Protein AF-A0A944EHK9-F1 (afdb_monomer_lite)

Radius of gyration: 31.88 Å; chains: 1; bounding box: 71×59×88 Å

Secondary structure (DSSP, 8-state):
---HHHHSSHHHHHHHHHHHTT--HHHHHHHHHHHHHS-GGG--TTS-HHHHHHHTT-S-HHHHHHHHHSPPB-TTT--B---HHHHHHHTTPPPSS--SHHHHHHHHHHHT-SHHHHHHHHHHHHTSHHHHHHHHTSHHHHHHHHHHTSHHHHHHHHHHH---HHHHHHHHHHHHTSHHHHHHHHHHT--------

Foldseek 3Di:
DPDVVVCPDPLNVLCVVCVVVVHHSVVSVLLVLLCVLAPPVLDDPPADSLLSSLLSPVPDNVCSSVDVVFADQQLVPRDRDDDNQSSCVVVVHQGPDDSDPVSVVVVVVVVCPDVVSVVVVVVVQCVPPVSVVVQCVDPVSVVVVVVCPDVVVVVVVVVVVPPDVVVVVVVVVVQCVPPVSVVVVVVVPDPPPPPDD

pLDDT: mean 84.83, std 14.31, range [38.09, 97.94]

Structure (mmCIF, N/CA/C/O backbone):
data_AF-A0A944EHK9-F1
#
_entry.id   AF-A0A944EHK9-F1
#
loop_
_atom_site.group_PDB
_atom_site.id
_atom_site.type_symbol
_atom_site.label_atom_id
_atom_site.label_alt_id
_atom_site.label_comp_id
_atom_site.label_asym_id
_atom_site.label_entity_id
_atom_site.label_seq_id
_atom_site.pdbx_PDB_ins_code
_atom_site.Cartn_x
_atom_site.Cartn_y
_atom_site.Cartn_z
_atom_site.occupancy
_atom_site.B_iso_or_equiv
_atom_site.auth_seq_id
_atom_site.auth_comp_id
_atom_site.auth_asym_id
_atom_site.auth_atom_id
_atom_site.pdbx_PDB_model_num
ATOM 1 N N . MET A 1 1 ? 1.468 26.951 -38.838 1.00 38.09 1 MET A N 1
ATOM 2 C CA . MET A 1 1 ? 2.932 26.794 -38.950 1.00 38.09 1 MET A CA 1
ATOM 3 C C . MET A 1 1 ? 3.405 26.096 -37.681 1.00 38.09 1 MET A C 1
ATOM 5 O O . MET A 1 1 ? 3.641 26.754 -36.677 1.00 38.09 1 MET A O 1
ATOM 9 N N . VAL A 1 2 ? 3.388 24.762 -37.680 1.00 44.59 2 VAL A N 1
ATOM 10 C CA . VAL A 1 2 ? 3.921 23.959 -36.565 1.00 44.59 2 VAL A CA 1
ATOM 11 C C . VAL A 1 2 ? 5.440 24.003 -36.716 1.00 44.59 2 VAL A C 1
ATOM 13 O O . VAL A 1 2 ? 5.930 23.762 -37.816 1.00 44.59 2 VAL A O 1
ATOM 16 N N . HIS A 1 3 ? 6.160 24.449 -35.688 1.00 47.16 3 HIS A N 1
ATOM 17 C CA . HIS A 1 3 ? 7.606 24.657 -35.771 1.00 47.16 3 HIS A CA 1
ATOM 18 C C . HIS A 1 3 ? 8.315 23.302 -35.923 1.00 47.16 3 HIS A C 1
ATOM 20 O O . HIS A 1 3 ? 8.086 22.396 -35.127 1.00 47.16 3 HIS A O 1
ATOM 26 N N . GLU A 1 4 ? 9.173 23.160 -36.937 1.00 49.84 4 GLU A N 1
ATOM 27 C CA . GLU A 1 4 ? 9.929 21.927 -37.220 1.00 49.84 4 GLU A CA 1
ATOM 28 C C . GLU A 1 4 ? 10.778 21.461 -36.021 1.00 49.84 4 GLU A C 1
ATOM 30 O O . GLU A 1 4 ? 10.949 20.261 -35.828 1.00 49.84 4 GLU A O 1
ATOM 35 N N . ASP A 1 5 ? 11.203 22.366 -35.134 1.00 47.97 5 ASP A N 1
ATOM 36 C CA . ASP A 1 5 ? 11.925 22.019 -33.900 1.00 47.97 5 ASP A CA 1
ATOM 37 C C . ASP A 1 5 ? 11.101 21.174 -32.901 1.00 47.97 5 ASP A C 1
ATOM 39 O O . ASP A 1 5 ? 11.673 20.401 -32.129 1.00 47.97 5 ASP A O 1
ATOM 43 N N . GLU A 1 6 ? 9.762 21.236 -32.933 1.00 50.53 6 GLU A N 1
ATOM 44 C CA . GLU A 1 6 ? 8.905 20.336 -32.140 1.00 50.53 6 GLU A CA 1
ATOM 45 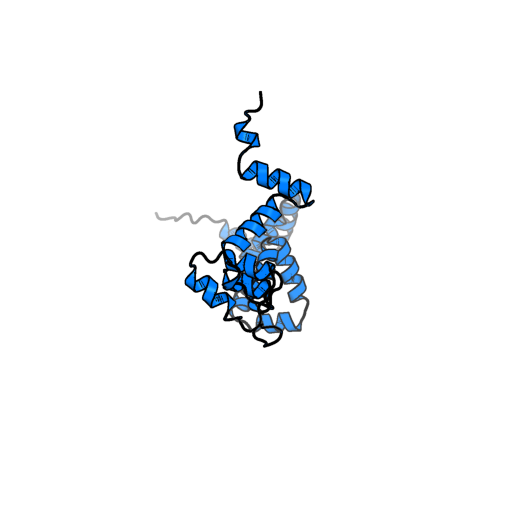C C . GLU A 1 6 ? 8.827 18.919 -32.738 1.00 50.53 6 GLU A C 1
ATOM 47 O O . GLU A 1 6 ? 8.627 17.952 -31.999 1.00 50.53 6 GLU A O 1
ATOM 52 N N . LEU A 1 7 ? 9.044 18.773 -34.052 1.00 49.44 7 LEU A N 1
ATOM 53 C CA . LEU A 1 7 ? 9.045 17.491 -34.771 1.00 49.44 7 LEU A CA 1
ATOM 54 C C . LEU A 1 7 ? 10.371 16.716 -34.623 1.00 49.44 7 LEU A C 1
ATOM 56 O O . LEU A 1 7 ? 10.365 15.490 -34.736 1.00 49.44 7 LEU A O 1
ATOM 60 N N . PHE A 1 8 ? 11.486 17.388 -34.305 1.00 56.53 8 PHE A N 1
ATOM 61 C CA . PHE A 1 8 ? 12.822 16.771 -34.188 1.00 56.53 8 PHE A CA 1
ATOM 62 C C . PHE A 1 8 ? 13.345 16.588 -32.751 1.00 56.53 8 PHE A C 1
ATOM 64 O O . PHE A 1 8 ? 14.471 16.130 -32.545 1.00 56.53 8 PHE A O 1
ATOM 71 N N . GLY A 1 9 ? 12.549 16.896 -31.725 1.00 83.19 9 GLY A N 1
ATOM 72 C CA . GLY A 1 9 ? 12.946 16.659 -30.335 1.00 83.19 9 GLY A CA 1
ATOM 73 C C . GLY A 1 9 ? 13.050 15.166 -29.986 1.00 83.19 9 GLY A C 1
ATOM 74 O O . GLY A 1 9 ? 12.275 14.348 -30.475 1.00 83.19 9 GLY A O 1
ATOM 75 N N . VAL A 1 10 ? 13.930 14.803 -29.036 1.00 86.00 10 VAL A N 1
ATOM 76 C CA . VAL A 1 10 ? 14.079 13.415 -28.523 1.00 86.00 10 VAL A CA 1
ATOM 77 C C . VAL A 1 10 ? 12.726 12.796 -28.159 1.00 86.00 10 VAL A C 1
ATOM 79 O O . VAL A 1 10 ? 12.496 11.610 -28.376 1.00 86.00 10 VAL A O 1
ATOM 82 N N . ARG A 1 11 ? 11.808 13.599 -27.613 1.00 89.00 11 ARG A N 1
ATOM 83 C CA . ARG A 1 11 ? 10.454 13.153 -27.278 1.00 89.00 11 ARG A CA 1
ATOM 84 C C . ARG A 1 11 ? 9.622 12.804 -28.518 1.00 89.00 11 ARG A C 1
ATOM 86 O O . ARG A 1 11 ? 8.941 11.787 -28.478 1.00 89.00 11 ARG A O 1
ATOM 93 N N . ALA A 1 12 ? 9.683 13.606 -29.581 1.00 91.62 12 ALA A N 1
ATOM 94 C CA . ALA A 1 12 ? 8.973 13.354 -30.835 1.00 91.62 12 ALA A CA 1
ATOM 95 C C . ALA A 1 12 ? 9.524 12.107 -31.538 1.00 91.62 12 ALA A C 1
ATOM 97 O O . ALA A 1 12 ? 8.756 11.232 -31.923 1.00 91.62 12 ALA A O 1
ATOM 98 N N . SER A 1 13 ? 10.850 11.942 -31.582 1.00 93.31 13 SER A N 1
ATOM 99 C CA . SER A 1 13 ? 11.470 10.723 -32.119 1.00 93.31 13 SER A CA 1
ATOM 100 C C . SER A 1 13 ? 11.084 9.472 -31.323 1.00 93.31 13 SER A C 1
ATOM 102 O O . SER A 1 13 ? 10.833 8.420 -31.903 1.00 93.31 13 SER A O 1
ATOM 104 N N . LEU A 1 14 ? 10.995 9.575 -29.990 1.00 94.06 14 LEU A N 1
ATOM 105 C CA . LEU A 1 14 ? 10.516 8.474 -29.150 1.00 94.06 14 LEU A CA 1
ATOM 106 C C . LEU A 1 14 ? 9.020 8.198 -29.331 1.00 94.06 14 LEU A C 1
ATOM 108 O O . LEU A 1 14 ? 8.614 7.058 -29.131 1.00 94.06 14 LEU A O 1
ATOM 112 N N . GLN A 1 15 ? 8.217 9.207 -29.680 1.00 95.56 15 GLN A N 1
ATOM 113 C CA . GLN A 1 15 ? 6.801 9.030 -30.004 1.00 95.56 15 GLN A CA 1
ATOM 114 C C . GLN A 1 15 ? 6.647 8.264 -31.320 1.00 95.56 15 GLN A C 1
ATOM 116 O O . GLN A 1 15 ? 5.988 7.234 -31.317 1.00 95.56 15 GLN A O 1
ATOM 121 N N . ILE A 1 16 ? 7.346 8.685 -32.380 1.00 95.88 16 ILE A N 1
ATOM 122 C CA . ILE A 1 16 ? 7.370 7.973 -33.670 1.00 95.88 16 ILE A CA 1
ATOM 123 C C . ILE A 1 16 ? 7.806 6.517 -33.462 1.00 95.88 16 ILE A C 1
ATOM 125 O O . ILE A 1 16 ? 7.100 5.597 -33.854 1.00 95.88 16 ILE A O 1
ATOM 129 N N . TYR A 1 17 ? 8.910 6.296 -32.740 1.00 95.56 17 TYR A N 1
ATOM 130 C CA . TYR A 1 17 ? 9.378 4.943 -32.434 1.00 95.56 17 TYR A CA 1
ATOM 131 C C . TYR A 1 17 ? 8.353 4.117 -31.643 1.00 95.56 17 TYR A C 1
ATOM 133 O O . TYR A 1 17 ? 8.239 2.914 -31.861 1.00 95.56 17 TYR A O 1
ATOM 141 N N . ALA A 1 18 ? 7.627 4.732 -30.704 1.00 97.31 18 ALA A N 1
ATOM 142 C CA . ALA A 1 18 ? 6.586 4.051 -29.940 1.00 97.31 18 ALA A CA 1
ATOM 143 C C . ALA A 1 18 ? 5.419 3.620 -30.842 1.00 97.31 18 ALA A C 1
ATOM 145 O O . ALA A 1 18 ? 4.969 2.476 -30.733 1.00 97.31 18 ALA A O 1
ATOM 146 N N . ASP A 1 19 ? 4.997 4.499 -31.753 1.00 97.25 19 ASP A N 1
ATOM 147 C CA . ASP A 1 19 ? 3.945 4.227 -32.732 1.00 97.25 19 ASP A CA 1
ATOM 148 C C . ASP A 1 19 ? 4.361 3.097 -33.693 1.00 97.25 19 ASP A C 1
ATOM 150 O O . ASP A 1 19 ? 3.588 2.160 -33.901 1.00 97.25 19 ASP A O 1
ATOM 154 N N . ASP A 1 20 ? 5.611 3.105 -34.173 1.00 97.94 20 ASP A N 1
ATOM 155 C CA . ASP A 1 20 ? 6.161 2.087 -35.083 1.00 97.94 20 ASP A CA 1
ATOM 156 C C . ASP A 1 20 ? 6.158 0.669 -34.483 1.00 97.94 20 ASP A C 1
ATOM 158 O O . ASP A 1 20 ? 5.932 -0.316 -35.188 1.00 97.94 20 ASP A O 1
ATOM 162 N N . ILE A 1 21 ? 6.408 0.543 -33.175 1.00 96.75 21 ILE A N 1
ATOM 163 C CA . ILE A 1 21 ? 6.451 -0.755 -32.476 1.00 96.75 21 ILE A CA 1
ATOM 164 C C . ILE A 1 21 ? 5.140 -1.098 -31.754 1.00 96.75 21 ILE A C 1
ATOM 166 O O . ILE A 1 21 ? 5.079 -2.097 -31.031 1.00 96.75 21 ILE A O 1
ATOM 170 N N . GLY A 1 22 ? 4.103 -0.268 -31.908 1.00 96.88 22 GLY A N 1
ATOM 171 C CA . GLY A 1 22 ? 2.788 -0.473 -31.300 1.00 96.88 22 GLY A CA 1
ATOM 172 C C . GLY A 1 22 ? 2.772 -0.385 -29.769 1.00 96.88 22 GLY A C 1
ATOM 173 O O . GLY A 1 22 ? 1.972 -1.062 -29.119 1.00 96.88 22 GLY A O 1
ATOM 174 N N . LEU A 1 23 ? 3.654 0.416 -29.162 1.00 97.31 23 LEU A N 1
ATOM 175 C CA . LEU A 1 23 ? 3.689 0.656 -27.715 1.00 97.31 23 LEU A CA 1
ATOM 176 C C . LEU A 1 23 ? 3.296 2.095 -27.379 1.00 97.31 23 LEU A C 1
ATOM 178 O O . LEU A 1 23 ? 3.449 3.013 -28.170 1.00 97.31 23 LEU A O 1
ATOM 182 N N . SER A 1 24 ? 2.846 2.329 -26.144 1.00 97.31 24 SER A N 1
ATOM 183 C CA . SER A 1 24 ? 2.681 3.706 -25.665 1.00 97.31 24 SER A CA 1
ATOM 184 C C . SER A 1 24 ? 4.043 4.380 -25.451 1.00 97.31 24 SER A C 1
ATOM 186 O O . SER A 1 24 ? 4.985 3.742 -24.963 1.00 97.31 24 SER A O 1
ATOM 188 N N . LEU A 1 25 ? 4.134 5.694 -25.693 1.00 95.56 25 LEU A N 1
ATOM 189 C CA . LEU A 1 25 ? 5.327 6.488 -25.363 1.00 95.56 25 LEU A CA 1
ATOM 190 C C . LEU A 1 25 ? 5.741 6.320 -23.890 1.00 95.56 25 LEU A C 1
ATOM 192 O O . LEU A 1 25 ? 6.927 6.241 -23.578 1.00 95.56 25 LEU A O 1
ATOM 196 N N . SER A 1 26 ? 4.769 6.207 -22.980 1.00 95.25 26 SER A N 1
ATOM 197 C CA . SER A 1 26 ? 5.004 5.931 -21.555 1.00 95.25 26 SER A CA 1
ATOM 198 C C . SER A 1 26 ? 5.785 4.629 -21.338 1.00 95.25 26 SER A C 1
ATOM 200 O O . SER A 1 26 ? 6.768 4.604 -20.592 1.00 95.25 26 SER A O 1
ATOM 202 N N . THR A 1 27 ? 5.406 3.557 -22.037 1.00 95.56 27 THR A N 1
ATOM 203 C CA . THR A 1 27 ? 6.107 2.268 -21.991 1.00 95.56 27 THR A CA 1
ATOM 204 C C . THR A 1 27 ? 7.542 2.401 -22.496 1.00 95.56 27 THR A C 1
ATOM 206 O O . THR A 1 27 ? 8.468 1.950 -21.820 1.00 95.56 27 THR A O 1
ATOM 209 N N . VAL A 1 28 ? 7.740 3.062 -23.640 1.00 95.94 28 VAL A N 1
ATOM 210 C CA . VAL A 1 28 ? 9.071 3.277 -24.230 1.00 95.94 28 VAL A CA 1
ATOM 211 C C . VAL A 1 28 ? 9.969 4.087 -23.294 1.00 95.94 28 VAL A C 1
ATOM 213 O O . VAL A 1 28 ? 11.109 3.695 -23.040 1.00 95.94 28 VAL A O 1
ATOM 216 N N . LEU A 1 29 ? 9.458 5.176 -22.714 1.00 94.81 29 LEU A N 1
ATOM 217 C CA . LEU A 1 29 ? 10.196 5.988 -21.744 1.00 94.81 29 LEU A CA 1
ATOM 218 C C . LEU A 1 29 ? 10.596 5.174 -20.511 1.00 94.81 29 LEU A C 1
ATOM 220 O O . LEU A 1 29 ? 11.724 5.295 -20.032 1.00 94.81 29 LEU A O 1
ATOM 224 N N . ASN A 1 30 ? 9.705 4.308 -20.029 1.00 94.06 30 ASN A N 1
ATOM 225 C CA . ASN A 1 30 ? 9.980 3.438 -18.894 1.00 94.06 30 ASN A CA 1
ATOM 226 C C . ASN A 1 30 ? 11.085 2.411 -19.207 1.00 94.06 30 ASN A C 1
ATOM 228 O O . ASN A 1 30 ? 12.013 2.222 -18.421 1.00 94.06 30 ASN A O 1
ATOM 232 N N . TYR A 1 31 ? 11.037 1.788 -20.387 1.00 93.69 31 TYR A N 1
ATOM 233 C CA . TYR A 1 31 ? 12.068 0.843 -20.834 1.00 93.69 31 TYR A CA 1
ATOM 234 C C . TYR A 1 31 ? 13.415 1.527 -21.040 1.00 93.69 31 TYR A C 1
ATOM 236 O O . TYR A 1 31 ? 14.450 0.996 -20.630 1.00 93.69 31 TYR A O 1
ATOM 244 N N . ARG A 1 32 ? 13.408 2.733 -21.616 1.00 93.38 32 ARG A N 1
ATOM 245 C CA . ARG A 1 32 ? 14.606 3.560 -21.769 1.00 93.38 32 ARG A CA 1
ATOM 246 C C . ARG A 1 32 ? 15.204 3.918 -20.410 1.00 93.38 32 ARG A C 1
ATOM 248 O O . ARG A 1 32 ? 16.409 3.762 -20.229 1.00 93.38 32 ARG A O 1
ATOM 255 N N . PHE A 1 33 ? 14.380 4.339 -19.451 1.00 94.19 33 PHE A N 1
ATOM 256 C CA . PHE A 1 33 ? 14.818 4.635 -18.086 1.00 94.19 33 PHE A CA 1
ATOM 257 C C . PHE A 1 33 ? 15.468 3.413 -17.424 1.00 94.19 33 PHE A C 1
ATOM 259 O O . PHE A 1 33 ? 16.594 3.509 -16.937 1.00 94.19 33 PHE A O 1
ATOM 266 N N . ALA A 1 34 ? 14.815 2.248 -17.467 1.00 95.62 34 ALA A N 1
ATOM 267 C CA . ALA A 1 34 ? 15.378 1.016 -16.918 1.00 95.62 34 ALA A CA 1
ATOM 268 C C . ALA A 1 34 ? 16.695 0.634 -17.618 1.00 95.62 34 ALA A C 1
ATOM 270 O O . ALA A 1 34 ? 17.686 0.347 -16.952 1.00 95.62 34 ALA A O 1
ATOM 271 N N . SER A 1 35 ? 16.740 0.698 -18.949 1.00 93.62 35 SER A N 1
ATOM 272 C CA . SER A 1 35 ? 17.933 0.355 -19.733 1.00 93.62 35 SER A CA 1
ATOM 273 C C . SER A 1 35 ? 19.117 1.277 -19.441 1.00 93.62 35 SER A C 1
ATOM 275 O O . SER A 1 35 ? 20.244 0.797 -19.357 1.00 93.62 35 SER A O 1
ATOM 277 N N . HIS A 1 36 ? 18.864 2.573 -19.235 1.00 94.25 36 HIS A N 1
ATOM 278 C CA . HIS A 1 36 ? 19.879 3.551 -18.844 1.00 94.25 36 HIS A CA 1
ATOM 279 C C . HIS A 1 36 ? 20.424 3.286 -17.432 1.00 94.25 36 HIS A C 1
ATOM 281 O O . HIS A 1 36 ? 21.625 3.368 -17.201 1.00 94.25 36 HIS A O 1
ATOM 287 N N . ARG A 1 37 ? 19.553 2.928 -16.479 1.00 97.12 37 ARG A N 1
ATOM 288 C CA . ARG A 1 37 ? 19.944 2.650 -15.082 1.00 97.12 37 ARG A CA 1
ATOM 289 C C . ARG A 1 37 ? 20.611 1.288 -14.887 1.00 97.12 37 ARG A C 1
ATOM 291 O O . ARG A 1 37 ? 21.226 1.069 -13.841 1.00 97.12 37 ARG A O 1
ATOM 298 N N . TRP A 1 38 ? 20.494 0.404 -15.879 1.00 96.62 38 TRP A N 1
ATOM 299 C CA . TRP A 1 38 ? 21.035 -0.952 -15.882 1.00 96.62 38 TRP A CA 1
ATOM 300 C C . TRP A 1 38 ? 21.850 -1.226 -17.153 1.00 96.62 38 TRP A C 1
ATOM 302 O O . TRP A 1 38 ? 21.335 -1.842 -18.099 1.00 96.62 38 TRP A O 1
ATOM 312 N N . PRO A 1 39 ? 23.137 -0.827 -17.174 1.00 94.25 39 PRO A N 1
ATOM 313 C CA . PRO A 1 39 ? 24.077 -1.263 -18.202 1.00 94.25 39 PRO A CA 1
ATOM 314 C C . PRO A 1 39 ? 24.082 -2.790 -18.329 1.00 94.25 39 PRO A C 1
ATOM 316 O O . PRO A 1 39 ? 23.874 -3.490 -17.337 1.00 94.25 39 PRO A O 1
ATOM 319 N N . ALA A 1 40 ? 24.342 -3.321 -19.528 1.00 92.50 40 ALA A N 1
ATOM 320 C CA . ALA A 1 40 ? 24.234 -4.759 -19.802 1.00 92.50 40 ALA A CA 1
ATOM 321 C C . ALA A 1 40 ? 25.018 -5.627 -18.796 1.00 92.50 40 ALA A C 1
ATOM 323 O O . ALA A 1 40 ? 24.467 -6.586 -18.266 1.00 92.50 40 ALA A O 1
ATOM 324 N N . ALA A 1 41 ? 26.242 -5.220 -18.440 1.00 92.50 41 ALA A N 1
ATOM 325 C CA . ALA A 1 41 ? 27.096 -5.917 -17.472 1.00 92.50 41 ALA A CA 1
ATOM 326 C C . ALA A 1 41 ? 26.584 -5.891 -16.014 1.00 92.50 41 ALA A C 1
ATOM 328 O O . ALA A 1 41 ? 27.087 -6.626 -15.169 1.00 92.50 41 ALA A O 1
ATOM 329 N N . ARG A 1 42 ? 25.612 -5.029 -15.690 1.00 93.88 42 ARG A N 1
ATOM 330 C CA . ARG A 1 42 ? 25.030 -4.883 -14.343 1.00 93.88 42 ARG A CA 1
ATOM 331 C C . ARG A 1 42 ? 23.641 -5.512 -14.218 1.00 93.88 42 ARG A C 1
ATOM 333 O O . ARG A 1 42 ? 23.092 -5.542 -13.118 1.00 93.88 42 ARG A O 1
ATOM 340 N N . ARG A 1 43 ? 23.065 -6.009 -15.316 1.00 93.69 43 ARG A N 1
ATOM 341 C CA . ARG A 1 43 ? 21.793 -6.744 -15.297 1.00 93.69 43 ARG A CA 1
ATOM 342 C C . ARG A 1 43 ? 22.006 -8.123 -14.684 1.00 93.69 43 ARG A C 1
ATOM 344 O O . ARG A 1 43 ? 23.074 -8.714 -14.825 1.00 93.69 43 ARG A O 1
ATOM 351 N N . ARG A 1 44 ? 20.988 -8.639 -14.000 1.00 93.81 44 ARG A N 1
ATOM 352 C CA . ARG A 1 44 ? 21.031 -9.977 -13.399 1.00 93.81 44 ARG A CA 1
ATOM 353 C C . ARG A 1 44 ? 20.125 -10.930 -14.157 1.00 93.81 44 ARG A C 1
ATOM 355 O O . ARG A 1 44 ? 18.929 -10.676 -14.300 1.00 93.81 44 ARG A O 1
ATOM 362 N N . GLU A 1 45 ? 20.705 -12.033 -14.616 1.00 92.25 45 GLU A N 1
ATOM 363 C CA . GLU A 1 45 ? 19.946 -13.146 -15.174 1.00 92.25 45 GLU A CA 1
ATOM 364 C C . GLU A 1 45 ? 18.992 -13.720 -14.114 1.00 92.25 45 GLU A C 1
ATOM 366 O O . GLU A 1 45 ? 19.261 -13.663 -12.914 1.00 92.25 45 GLU A O 1
ATOM 371 N N . GLY A 1 46 ? 17.822 -14.191 -14.547 1.00 90.50 46 GLY A N 1
ATOM 372 C CA . GLY A 1 46 ? 16.769 -14.672 -13.648 1.00 90.50 46 GLY A CA 1
ATOM 373 C C . GLY A 1 46 ? 15.979 -13.570 -12.928 1.00 90.50 46 GLY A C 1
ATOM 374 O O . GLY A 1 46 ? 14.947 -13.861 -12.323 1.00 90.50 46 GLY A O 1
ATOM 375 N N . VAL A 1 47 ? 16.384 -12.297 -13.023 1.00 95.31 47 VAL A N 1
ATOM 376 C CA . VAL A 1 47 ? 15.627 -11.165 -12.470 1.00 95.31 47 VAL A CA 1
ATOM 377 C C . VAL A 1 47 ? 14.797 -10.499 -13.565 1.00 95.31 47 VAL A C 1
ATOM 379 O O . VAL A 1 47 ? 15.320 -10.006 -14.562 1.00 95.31 47 VAL A O 1
ATOM 382 N N . SER A 1 48 ? 13.477 -10.441 -13.373 1.00 95.06 48 SER A N 1
ATOM 383 C CA . SER A 1 48 ? 12.564 -9.876 -14.378 1.00 95.06 48 SER A CA 1
ATOM 384 C C . SER A 1 48 ?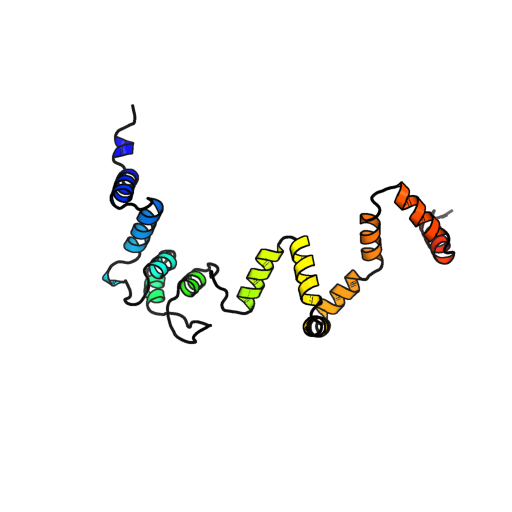 12.869 -8.409 -14.719 1.00 95.06 48 SER A C 1
ATOM 386 O O . SER A 1 48 ? 13.319 -7.622 -13.876 1.00 95.06 48 SER A O 1
ATOM 388 N N . HIS A 1 49 ? 12.528 -7.995 -15.943 1.00 94.44 49 HIS A N 1
ATOM 389 C CA . HIS A 1 49 ? 12.631 -6.594 -16.367 1.00 94.44 49 HIS A CA 1
ATOM 390 C C . HIS A 1 49 ? 11.831 -5.647 -15.451 1.00 94.44 49 HIS A C 1
ATOM 392 O O . HIS A 1 49 ? 12.259 -4.530 -15.156 1.00 94.44 49 HIS A O 1
ATOM 398 N N . LYS A 1 50 ? 10.681 -6.099 -14.930 1.00 95.44 50 LYS A N 1
ATOM 399 C CA . LYS A 1 50 ? 9.858 -5.301 -14.012 1.00 95.44 50 LYS A CA 1
ATOM 400 C C . LYS A 1 50 ? 10.574 -5.015 -12.690 1.00 95.44 50 LYS A C 1
ATOM 402 O O . LYS A 1 50 ? 10.461 -3.903 -12.185 1.00 95.44 50 LYS A O 1
ATOM 407 N N . VAL A 1 51 ? 11.321 -5.979 -12.146 1.00 96.94 51 VAL A N 1
ATOM 408 C CA . VAL A 1 51 ? 12.136 -5.766 -10.937 1.00 96.94 51 VAL A CA 1
ATOM 409 C C . VAL A 1 51 ? 13.242 -4.753 -11.210 1.00 96.94 51 VAL A C 1
ATOM 411 O O . VAL A 1 51 ? 13.372 -3.801 -10.446 1.00 96.94 51 VAL A O 1
ATOM 414 N N . HIS A 1 52 ? 13.964 -4.890 -12.326 1.00 97.00 52 HIS A N 1
ATOM 415 C CA . HIS A 1 52 ? 14.962 -3.899 -12.742 1.00 97.00 52 HIS A CA 1
ATOM 416 C C . HIS A 1 52 ? 14.343 -2.499 -12.841 1.00 97.00 52 HIS A C 1
ATOM 418 O O . HIS A 1 52 ? 14.888 -1.538 -12.309 1.00 97.00 52 HIS A O 1
ATOM 424 N N . THR A 1 53 ? 13.160 -2.387 -13.446 1.00 96.69 53 THR A N 1
ATOM 425 C CA . THR A 1 53 ? 12.430 -1.116 -13.564 1.00 96.69 53 THR A CA 1
ATOM 426 C C . THR A 1 53 ? 12.101 -0.498 -12.200 1.00 96.69 53 THR A C 1
ATOM 428 O O . THR A 1 53 ? 12.197 0.712 -12.032 1.00 96.69 53 THR A O 1
ATOM 431 N N . ILE A 1 54 ? 11.713 -1.310 -11.212 1.00 97.19 54 ILE A N 1
ATOM 432 C CA . ILE A 1 54 ? 11.396 -0.819 -9.864 1.00 97.19 54 ILE A CA 1
ATOM 433 C C . ILE A 1 54 ? 12.670 -0.393 -9.134 1.00 97.19 54 ILE A C 1
ATOM 435 O O . ILE A 1 54 ? 12.740 0.727 -8.641 1.00 97.19 54 ILE A O 1
ATOM 439 N N . LEU A 1 55 ? 13.697 -1.246 -9.112 1.00 97.25 55 LEU A N 1
ATOM 440 C CA . LEU A 1 55 ? 14.970 -0.951 -8.448 1.00 97.25 55 LEU A CA 1
ATOM 441 C C . LEU A 1 55 ? 15.740 0.196 -9.129 1.00 97.25 55 LEU A C 1
ATOM 443 O O . LEU A 1 55 ? 16.564 0.843 -8.493 1.00 97.25 55 LEU A O 1
ATOM 447 N N . ALA A 1 56 ? 15.442 0.507 -10.395 1.00 96.75 56 ALA A N 1
ATOM 448 C CA . ALA A 1 56 ? 15.994 1.664 -11.101 1.00 96.75 56 ALA A CA 1
ATOM 449 C C . ALA A 1 56 ? 15.680 3.008 -10.416 1.00 96.75 56 ALA A C 1
ATOM 451 O O . ALA A 1 56 ? 16.404 3.978 -10.652 1.00 96.75 56 ALA A O 1
ATOM 452 N N . SER A 1 57 ? 14.647 3.069 -9.558 1.00 95.88 57 SER A N 1
ATOM 453 C CA . SER A 1 57 ? 14.329 4.271 -8.779 1.00 95.88 57 SER A CA 1
ATOM 454 C C . SER A 1 57 ? 15.260 4.519 -7.591 1.00 95.88 57 SER A C 1
ATOM 456 O O . SER A 1 57 ? 15.205 5.611 -7.028 1.00 95.88 57 SER A O 1
ATOM 458 N N . ILE A 1 58 ? 16.095 3.547 -7.200 1.00 96.50 58 ILE A N 1
ATOM 459 C CA . ILE A 1 58 ? 17.170 3.767 -6.221 1.00 96.50 58 ILE A CA 1
ATOM 460 C C . ILE A 1 58 ? 18.144 4.767 -6.845 1.00 96.50 58 ILE A C 1
ATOM 462 O O . ILE A 1 58 ? 18.660 4.516 -7.940 1.00 96.50 58 ILE A O 1
ATOM 466 N N . GLN A 1 59 ? 18.327 5.919 -6.196 1.00 95.19 59 GLN A N 1
ATOM 467 C CA . GLN A 1 59 ? 19.111 7.033 -6.738 1.00 95.19 59 GLN A CA 1
ATOM 468 C C . GLN A 1 59 ? 20.603 6.711 -6.732 1.00 95.19 59 GLN A C 1
ATOM 470 O O . GLN A 1 59 ? 21.244 6.818 -7.783 1.00 95.19 59 GLN A O 1
ATOM 475 N N . ASP A 1 60 ? 21.106 6.222 -5.598 1.00 96.81 60 ASP A N 1
ATOM 476 C CA . ASP A 1 60 ? 22.485 5.774 -5.455 1.00 96.81 60 ASP A CA 1
ATOM 477 C C . ASP A 1 60 ? 22.775 4.595 -6.398 1.00 96.81 60 ASP A C 1
ATOM 479 O O . ASP A 1 60 ? 22.002 3.640 -6.527 1.00 96.81 60 ASP A O 1
ATOM 483 N N . GLU A 1 61 ? 23.859 4.712 -7.159 1.00 95.19 61 GLU A N 1
ATOM 484 C CA . GLU A 1 61 ? 24.254 3.710 -8.143 1.00 95.19 61 GLU A CA 1
ATOM 485 C C . GLU A 1 61 ? 24.839 2.450 -7.526 1.00 95.19 61 GLU A C 1
ATOM 487 O O . GLU A 1 61 ? 24.453 1.343 -7.917 1.00 95.19 61 GLU A O 1
ATOM 492 N N . THR A 1 62 ? 25.722 2.621 -6.553 1.00 95.69 62 THR A N 1
ATOM 493 C CA . THR A 1 62 ? 26.373 1.522 -5.852 1.00 95.69 62 THR A CA 1
ATOM 494 C C . THR A 1 62 ? 25.326 0.693 -5.121 1.00 95.69 62 THR A C 1
ATOM 496 O O . THR A 1 62 ? 25.223 -0.510 -5.361 1.00 95.69 62 THR A O 1
ATOM 499 N N . GLU A 1 63 ? 24.454 1.348 -4.351 1.00 96.31 63 GLU A N 1
ATOM 500 C CA . GLU A 1 63 ? 23.357 0.708 -3.624 1.00 96.31 63 GLU A CA 1
ATOM 501 C C . GLU A 1 63 ? 22.449 -0.079 -4.575 1.00 96.31 63 GLU A C 1
ATOM 503 O O . GLU A 1 63 ? 22.073 -1.219 -4.298 1.00 96.31 63 GLU A O 1
ATOM 508 N N . ARG A 1 64 ? 22.097 0.506 -5.726 1.00 97.19 64 ARG A N 1
ATOM 509 C CA . ARG A 1 64 ? 21.242 -0.154 -6.717 1.00 97.19 64 ARG A CA 1
ATOM 510 C C . ARG A 1 64 ? 21.890 -1.434 -7.246 1.00 97.19 64 ARG A C 1
ATOM 512 O O . ARG A 1 64 ? 21.222 -2.469 -7.318 1.00 97.19 64 ARG A O 1
ATOM 519 N N . PHE A 1 65 ? 23.163 -1.375 -7.630 1.00 96.00 65 PHE A N 1
ATOM 520 C CA . PHE A 1 65 ? 23.881 -2.528 -8.177 1.00 96.00 65 PHE A CA 1
ATOM 521 C C . PHE A 1 65 ? 24.120 -3.626 -7.141 1.00 96.00 65 PHE A C 1
ATOM 523 O O . PHE A 1 65 ? 24.029 -4.810 -7.479 1.00 96.00 65 PHE A O 1
ATOM 530 N N . GLU A 1 66 ? 24.378 -3.258 -5.890 1.00 95.62 66 GLU A N 1
ATOM 531 C CA . GLU A 1 66 ? 24.482 -4.209 -4.786 1.00 95.62 66 GLU A CA 1
ATOM 532 C C . GLU A 1 66 ? 23.130 -4.859 -4.489 1.00 95.62 66 GLU A C 1
ATOM 534 O O . GLU A 1 66 ? 23.033 -6.087 -4.422 1.00 95.62 66 GLU A O 1
ATOM 539 N N . ALA A 1 67 ? 22.062 -4.058 -4.412 1.00 95.62 67 ALA A N 1
ATOM 540 C CA . ALA A 1 67 ? 20.725 -4.532 -4.081 1.00 95.62 67 ALA A CA 1
ATOM 541 C C . ALA A 1 67 ? 20.271 -5.651 -5.022 1.00 95.62 67 ALA A C 1
ATOM 543 O O . ALA A 1 67 ? 19.834 -6.701 -4.558 1.00 95.62 67 ALA A O 1
ATOM 544 N N . ILE A 1 68 ? 20.417 -5.494 -6.341 1.00 95.62 68 ILE A N 1
ATOM 545 C CA . ILE A 1 68 ? 19.940 -6.527 -7.273 1.00 95.62 68 ILE A CA 1
ATOM 546 C C . ILE A 1 68 ? 20.678 -7.868 -7.120 1.00 95.62 68 ILE A C 1
ATOM 548 O O . ILE A 1 68 ? 20.106 -8.910 -7.438 1.00 95.62 68 ILE A O 1
ATOM 552 N N . GLY A 1 69 ? 21.915 -7.853 -6.609 1.00 94.62 69 GLY A N 1
ATOM 553 C CA . GLY A 1 69 ? 22.703 -9.050 -6.302 1.00 94.62 69 GLY A CA 1
ATOM 554 C C . GLY A 1 69 ? 22.357 -9.713 -4.965 1.00 94.62 69 GLY A C 1
ATOM 555 O O . GLY A 1 69 ? 22.754 -10.854 -4.745 1.00 94.62 69 GLY A O 1
ATOM 556 N N . ALA A 1 70 ? 21.600 -9.037 -4.099 1.00 93.88 70 ALA A N 1
ATOM 557 C CA . ALA A 1 70 ? 21.217 -9.509 -2.772 1.00 93.88 70 ALA A CA 1
ATOM 558 C C . ALA A 1 70 ? 19.683 -9.623 -2.653 1.00 93.88 70 ALA A C 1
ATOM 560 O O . ALA A 1 70 ? 19.046 -8.799 -1.989 1.00 93.88 70 ALA A O 1
ATOM 561 N N . PRO A 1 71 ? 19.053 -10.620 -3.310 1.00 94.12 71 PRO A N 1
ATOM 562 C CA . PRO A 1 71 ? 17.608 -10.786 -3.243 1.00 94.12 71 PRO A CA 1
ATOM 563 C C . PRO A 1 71 ? 17.143 -11.072 -1.804 1.00 94.12 71 PRO A C 1
ATOM 565 O O . PRO A 1 71 ? 17.728 -11.927 -1.126 1.00 94.12 71 PRO A O 1
ATOM 568 N N . PRO A 1 72 ? 16.074 -10.404 -1.337 1.00 93.88 72 PRO A N 1
ATOM 569 C CA . PRO A 1 72 ? 15.509 -10.649 -0.017 1.00 93.88 72 PRO A CA 1
ATOM 570 C C . PRO A 1 72 ? 14.821 -12.018 0.052 1.00 93.88 72 PRO A C 1
ATOM 572 O O . PRO A 1 72 ? 14.534 -12.654 -0.966 1.00 93.88 72 PRO A O 1
ATOM 575 N N . VAL A 1 73 ? 14.554 -12.468 1.279 1.00 92.25 73 VAL A N 1
ATOM 576 C CA . VAL A 1 73 ? 13.742 -13.663 1.534 1.00 92.25 73 VAL A CA 1
ATOM 577 C C . VAL A 1 73 ? 12.280 -13.331 1.246 1.00 92.25 73 VAL A C 1
ATOM 579 O O . VAL A 1 73 ? 11.769 -12.305 1.683 1.00 92.25 73 VAL A O 1
ATOM 582 N N . ASP A 1 74 ? 11.616 -14.188 0.482 1.00 90.12 74 ASP A N 1
ATOM 583 C CA . ASP A 1 74 ? 10.185 -14.088 0.227 1.00 90.12 74 ASP A CA 1
ATOM 584 C C . ASP A 1 74 ? 9.401 -14.687 1.400 1.00 90.12 74 ASP A C 1
ATOM 586 O O . ASP A 1 74 ? 9.460 -15.897 1.615 1.00 90.12 74 ASP A O 1
ATOM 590 N N . ASP A 1 75 ? 8.636 -13.856 2.113 1.00 83.38 75 ASP A N 1
ATOM 591 C CA . ASP A 1 75 ? 7.832 -14.242 3.285 1.00 83.38 75 ASP A CA 1
ATOM 592 C C . ASP A 1 75 ? 6.883 -15.429 3.022 1.00 83.38 75 ASP A C 1
ATOM 594 O O . ASP A 1 75 ? 6.535 -16.165 3.941 1.00 83.38 75 ASP A O 1
ATOM 598 N N . VAL A 1 76 ? 6.451 -15.628 1.770 1.00 81.50 76 VAL A N 1
ATOM 599 C CA . VAL A 1 76 ? 5.503 -16.689 1.398 1.00 81.50 76 VAL A CA 1
ATOM 600 C C . VAL A 1 76 ? 6.211 -18.008 1.110 1.00 81.50 76 VAL A C 1
ATOM 602 O O . VAL A 1 76 ? 5.679 -19.071 1.412 1.00 81.50 76 VAL A O 1
ATOM 605 N N . THR A 1 77 ? 7.392 -17.961 0.488 1.00 86.94 77 THR A N 1
ATOM 606 C CA . THR A 1 77 ? 8.090 -19.182 0.034 1.00 86.94 77 THR A CA 1
ATOM 607 C C . THR A 1 77 ? 9.333 -19.529 0.844 1.00 86.94 77 THR A C 1
ATOM 609 O O . THR A 1 77 ? 9.883 -20.608 0.661 1.00 86.94 77 THR A O 1
ATOM 612 N N . GLY A 1 78 ? 9.820 -18.622 1.691 1.00 88.69 78 GLY A N 1
ATOM 613 C CA . GLY A 1 78 ? 11.071 -18.769 2.438 1.00 88.69 78 GLY A CA 1
ATOM 614 C C . GLY A 1 78 ? 12.337 -18.734 1.572 1.00 88.69 78 GLY A C 1
ATOM 615 O O . GLY A 1 78 ? 13.441 -18.874 2.094 1.00 88.69 78 GLY A O 1
ATOM 616 N N . THR A 1 79 ? 12.216 -18.543 0.255 1.00 92.56 79 THR A N 1
ATOM 617 C CA . THR A 1 79 ? 13.356 -18.558 -0.677 1.00 92.56 79 THR A CA 1
ATOM 618 C C . THR A 1 79 ? 13.894 -17.153 -0.935 1.00 92.56 79 THR A C 1
ATOM 620 O O . THR A 1 79 ? 13.134 -16.183 -0.968 1.00 92.56 79 THR A O 1
ATOM 623 N N . ARG A 1 80 ? 15.213 -17.023 -1.145 1.00 94.19 80 ARG A N 1
ATOM 624 C CA . ARG A 1 80 ? 15.822 -15.752 -1.565 1.00 94.19 80 ARG A CA 1
ATOM 625 C C . ARG A 1 80 ? 15.597 -15.536 -3.052 1.00 94.19 80 ARG A C 1
ATOM 627 O O . ARG A 1 80 ? 16.221 -16.201 -3.876 1.00 94.19 80 ARG A O 1
ATOM 634 N N . ARG A 1 81 ? 14.708 -14.608 -3.396 1.00 94.19 81 ARG A N 1
ATOM 635 C CA . ARG A 1 81 ? 14.390 -14.290 -4.791 1.00 94.19 81 ARG A CA 1
ATOM 636 C C . ARG A 1 81 ? 13.856 -12.878 -4.944 1.00 94.19 81 ARG A C 1
ATOM 638 O O . ARG A 1 81 ? 13.247 -12.318 -4.039 1.00 94.19 81 ARG A O 1
ATOM 645 N N . TRP A 1 82 ? 14.006 -12.330 -6.143 1.00 96.25 82 TRP A N 1
ATOM 646 C CA . TRP A 1 82 ? 13.333 -11.092 -6.502 1.00 96.25 82 TRP A CA 1
ATOM 647 C C . TRP A 1 82 ? 11.921 -11.354 -7.021 1.00 96.25 82 TRP A C 1
ATOM 649 O O . TRP A 1 82 ? 11.726 -12.018 -8.035 1.00 96.25 82 TRP A O 1
ATOM 659 N N . THR A 1 83 ? 10.937 -10.744 -6.366 1.00 94.38 83 THR A N 1
ATOM 660 C CA . THR A 1 83 ? 9.578 -10.577 -6.896 1.00 94.38 83 THR A CA 1
ATOM 661 C C . THR A 1 83 ? 9.270 -9.091 -7.061 1.00 94.38 83 THR A C 1
ATOM 663 O O . THR A 1 83 ? 9.929 -8.235 -6.468 1.00 94.38 83 THR A O 1
ATOM 666 N N . THR A 1 84 ? 8.245 -8.756 -7.847 1.00 95.06 84 THR A N 1
ATOM 667 C CA . THR A 1 84 ? 7.784 -7.366 -8.006 1.00 95.06 84 THR A CA 1
ATOM 668 C C . THR A 1 84 ? 7.425 -6.726 -6.662 1.00 95.06 84 THR A C 1
ATOM 670 O O . THR A 1 84 ? 7.757 -5.565 -6.438 1.00 95.06 84 THR A O 1
ATOM 673 N N . ASN A 1 85 ? 6.808 -7.481 -5.747 1.00 93.38 85 ASN A N 1
ATOM 674 C CA . ASN A 1 85 ? 6.456 -6.988 -4.416 1.00 93.38 85 ASN A CA 1
ATOM 675 C C . ASN A 1 85 ? 7.691 -6.726 -3.563 1.00 93.38 85 ASN A C 1
ATOM 677 O O . ASN A 1 85 ? 7.796 -5.655 -2.982 1.00 93.38 85 ASN A O 1
ATOM 681 N N . LEU A 1 86 ? 8.646 -7.657 -3.532 1.00 94.81 86 LEU A N 1
ATOM 682 C CA . LEU A 1 86 ? 9.883 -7.475 -2.772 1.00 94.81 86 LEU A CA 1
ATOM 683 C C . LEU A 1 86 ? 10.697 -6.289 -3.303 1.00 94.81 86 LEU A C 1
ATOM 685 O O . LEU A 1 86 ? 11.235 -5.513 -2.519 1.00 94.81 86 LEU A O 1
ATOM 689 N N . ALA A 1 87 ? 10.720 -6.087 -4.623 1.00 96.38 87 ALA A N 1
ATOM 690 C CA . ALA A 1 87 ? 11.337 -4.909 -5.226 1.00 96.38 87 ALA A CA 1
ATOM 691 C C . ALA A 1 87 ? 10.628 -3.614 -4.805 1.00 96.38 87 ALA A C 1
ATOM 693 O O . ALA A 1 87 ? 11.299 -2.644 -4.468 1.00 96.38 87 ALA A O 1
ATOM 694 N N . LYS A 1 88 ? 9.285 -3.597 -4.778 1.00 95.56 88 LYS A N 1
ATOM 695 C CA . LYS A 1 88 ? 8.499 -2.454 -4.280 1.00 95.56 88 LYS A CA 1
ATOM 696 C C . LYS A 1 88 ? 8.816 -2.163 -2.814 1.00 95.56 88 LYS A C 1
ATOM 698 O O . LYS A 1 88 ? 9.175 -1.027 -2.516 1.00 95.56 88 LYS A O 1
ATOM 703 N N . LYS A 1 89 ? 8.798 -3.185 -1.948 1.00 93.75 89 LYS A N 1
ATOM 704 C CA . LYS A 1 89 ? 9.175 -3.064 -0.530 1.00 93.75 89 LYS A CA 1
ATOM 705 C C . LYS A 1 89 ? 10.574 -2.455 -0.380 1.00 93.75 89 LYS A C 1
ATOM 707 O O . LYS A 1 89 ? 10.745 -1.500 0.369 1.00 93.75 89 LYS A O 1
ATOM 712 N N . ARG A 1 90 ? 11.558 -2.937 -1.155 1.00 95.12 90 ARG A N 1
ATOM 713 C CA . ARG A 1 90 ? 12.950 -2.446 -1.118 1.00 95.12 90 ARG A CA 1
ATOM 714 C C . ARG A 1 90 ? 13.089 -0.953 -1.429 1.00 95.12 90 ARG A C 1
ATOM 716 O O . ARG A 1 90 ? 14.023 -0.327 -0.934 1.00 95.12 90 ARG A O 1
ATOM 723 N N . VAL A 1 91 ? 12.191 -0.396 -2.242 1.00 95.44 91 VAL A N 1
ATOM 724 C CA . VAL A 1 91 ? 12.181 1.032 -2.606 1.00 95.44 91 VAL A CA 1
ATOM 725 C C . VAL A 1 91 ? 11.114 1.832 -1.849 1.00 95.44 91 VAL A C 1
ATOM 727 O O . VAL A 1 91 ? 10.721 2.906 -2.300 1.00 95.44 91 VAL A O 1
ATOM 730 N N . GLY A 1 92 ? 10.597 1.298 -0.736 1.00 92.38 92 GLY A N 1
ATOM 731 C CA . GLY A 1 92 ? 9.605 1.972 0.109 1.00 92.38 92 GLY A CA 1
ATOM 732 C C . GLY A 1 92 ? 8.214 2.099 -0.520 1.00 92.38 92 GLY A C 1
ATOM 733 O O . GLY A 1 92 ? 7.404 2.909 -0.081 1.00 92.38 92 GLY A O 1
ATOM 734 N N . ARG A 1 93 ? 7.914 1.325 -1.568 1.00 92.75 93 ARG A N 1
ATOM 735 C CA . ARG A 1 93 ? 6.591 1.291 -2.205 1.00 92.75 93 ARG A CA 1
ATOM 736 C C . ARG A 1 93 ? 5.763 0.146 -1.639 1.00 92.75 93 ARG A C 1
ATOM 738 O O . ARG A 1 93 ? 6.281 -0.940 -1.379 1.00 92.75 93 ARG A O 1
ATOM 745 N N . ARG A 1 94 ? 4.450 0.360 -1.543 1.00 89.00 94 ARG A N 1
ATOM 746 C CA . ARG A 1 94 ? 3.518 -0.681 -1.095 1.00 89.00 94 ARG A CA 1
ATOM 747 C C . ARG A 1 94 ? 3.521 -1.875 -2.061 1.00 89.00 94 ARG A C 1
ATOM 749 O O . ARG A 1 94 ? 3.500 -1.663 -3.279 1.00 89.00 94 ARG A O 1
ATOM 756 N N . PRO A 1 95 ? 3.555 -3.118 -1.554 1.00 91.06 95 PRO A N 1
ATOM 757 C CA . PRO A 1 95 ? 3.415 -4.309 -2.384 1.00 91.06 95 PRO A CA 1
ATOM 758 C C . PRO A 1 95 ? 1.982 -4.430 -2.924 1.00 91.06 95 PRO A C 1
ATOM 760 O O . PRO A 1 95 ? 1.030 -4.024 -2.266 1.00 91.06 95 PRO A O 1
ATOM 763 N N . ASP A 1 96 ? 1.810 -5.043 -4.099 1.00 88.69 96 ASP A N 1
ATOM 764 C CA . ASP A 1 96 ? 0.468 -5.288 -4.663 1.00 88.69 96 ASP A CA 1
ATOM 765 C C . ASP A 1 96 ? -0.269 -6.399 -3.911 1.00 88.69 96 ASP A C 1
ATOM 767 O O . ASP A 1 96 ? -1.494 -6.409 -3.824 1.00 88.69 96 ASP A O 1
ATOM 771 N N . ARG A 1 97 ? 0.492 -7.368 -3.389 1.00 86.44 97 ARG A N 1
ATOM 772 C CA . ARG A 1 97 ? -0.030 -8.445 -2.546 1.00 86.44 97 ARG A CA 1
ATOM 773 C C . ARG A 1 97 ? 0.666 -8.384 -1.188 1.00 86.44 97 ARG A C 1
ATOM 775 O O . ARG A 1 97 ? 1.862 -8.687 -1.140 1.00 86.44 97 ARG A O 1
ATOM 782 N N . PRO A 1 98 ? -0.058 -8.004 -0.124 1.00 84.50 98 PRO A N 1
ATOM 783 C CA . PRO A 1 98 ? 0.426 -8.073 1.249 1.00 84.50 98 PRO A CA 1
ATOM 784 C C . PRO A 1 98 ? 0.892 -9.484 1.620 1.00 84.50 98 PRO A C 1
ATOM 786 O O . PRO A 1 98 ? 0.125 -10.445 1.511 1.00 84.50 98 PRO A O 1
ATOM 789 N N . GLY A 1 99 ? 2.149 -9.610 2.040 1.00 81.94 99 GLY A N 1
ATOM 790 C CA . GLY A 1 99 ? 2.739 -10.870 2.491 1.00 81.94 99 GLY A CA 1
ATOM 791 C C . GLY A 1 99 ? 2.584 -11.067 3.997 1.00 81.94 99 GLY A C 1
ATOM 792 O O . GLY A 1 99 ? 2.206 -12.150 4.440 1.00 81.94 99 GLY A O 1
ATOM 793 N N . THR A 1 100 ? 2.810 -10.009 4.778 1.00 85.44 100 THR A N 1
ATOM 794 C CA . THR A 1 100 ? 2.772 -10.068 6.247 1.00 85.44 100 THR A CA 1
ATOM 795 C C . THR A 1 100 ? 1.381 -9.756 6.803 1.00 85.44 100 THR A C 1
ATOM 797 O O . THR A 1 100 ? 0.510 -9.235 6.104 1.00 85.44 100 THR A O 1
ATOM 800 N N . VAL A 1 101 ? 1.150 -10.079 8.082 1.00 88.44 101 VAL A N 1
ATOM 801 C CA . VAL A 1 101 ? -0.087 -9.691 8.785 1.00 88.44 101 VAL A CA 1
ATOM 802 C C . VAL A 1 101 ? -0.217 -8.169 8.832 1.00 88.44 101 VAL A C 1
ATOM 804 O O . VAL A 1 101 ? -1.282 -7.659 8.501 1.00 88.44 101 VAL A O 1
ATOM 807 N N . GLN A 1 102 ? 0.867 -7.453 9.148 1.00 87.88 102 GLN A N 1
ATOM 808 C CA . GLN A 1 102 ? 0.852 -5.991 9.214 1.00 87.88 102 GLN A CA 1
ATOM 809 C C . GLN A 1 102 ? 0.476 -5.363 7.868 1.00 87.88 102 GLN A C 1
ATOM 811 O O . GLN A 1 102 ? -0.420 -4.536 7.816 1.00 87.88 102 GLN A O 1
ATOM 816 N N . GLU A 1 103 ? 1.051 -5.833 6.757 1.00 88.62 103 GLU A N 1
ATOM 817 C CA . GLU A 1 103 ? 0.714 -5.305 5.426 1.00 88.62 103 GLU A CA 1
ATOM 818 C C . GLU A 1 103 ? -0.759 -5.536 5.057 1.00 88.62 103 GLU A C 1
ATOM 820 O O . GLU A 1 103 ? -1.351 -4.760 4.306 1.00 88.62 103 GLU A O 1
ATOM 825 N N . LYS A 1 104 ? -1.366 -6.625 5.551 1.00 90.44 104 LYS A N 1
ATOM 826 C CA . LYS A 1 104 ? -2.799 -6.887 5.361 1.00 90.44 104 LYS A CA 1
ATOM 827 C C . LYS A 1 104 ? -3.640 -5.937 6.205 1.00 90.44 104 LYS A C 1
ATOM 829 O O . LYS A 1 104 ? -4.644 -5.445 5.705 1.00 90.44 104 LYS A O 1
ATOM 834 N N . VAL A 1 105 ? -3.227 -5.679 7.444 1.00 90.81 105 VAL A N 1
ATOM 835 C CA . VAL A 1 105 ? -3.875 -4.714 8.342 1.00 90.81 105 VAL A CA 1
ATOM 836 C C . VAL A 1 105 ? -3.814 -3.307 7.746 1.00 90.81 105 VAL A C 1
ATOM 838 O O . VAL A 1 105 ? -4.859 -2.684 7.593 1.00 90.81 105 VAL A O 1
ATOM 841 N N . ASP A 1 106 ? -2.646 -2.857 7.283 1.00 88.62 106 ASP A N 1
ATOM 842 C CA . ASP A 1 106 ? -2.478 -1.557 6.616 1.00 88.62 106 ASP A CA 1
ATOM 843 C C . ASP A 1 106 ? -3.400 -1.434 5.393 1.00 88.62 106 ASP A C 1
ATOM 845 O O . ASP A 1 106 ? -4.023 -0.399 5.159 1.00 88.62 106 ASP A O 1
ATOM 849 N N . ARG A 1 107 ? -3.556 -2.526 4.631 1.00 89.56 107 ARG A N 1
ATOM 850 C CA . ARG A 1 107 ? -4.466 -2.560 3.483 1.00 89.56 107 ARG A CA 1
ATOM 851 C C . ARG A 1 107 ? -5.939 -2.476 3.885 1.00 89.56 107 ARG A C 1
ATOM 853 O O . ARG A 1 107 ? -6.720 -1.894 3.138 1.00 89.56 107 ARG A O 1
ATOM 860 N N . VAL A 1 108 ? -6.331 -3.062 5.017 1.00 89.94 108 VAL A N 1
ATOM 861 C CA . VAL A 1 108 ? -7.690 -2.898 5.559 1.00 89.94 108 VAL A CA 1
ATOM 862 C C . VAL A 1 108 ? -7.897 -1.456 6.018 1.00 89.94 108 VAL A C 1
ATOM 864 O O . VAL A 1 108 ? -8.929 -0.885 5.685 1.00 89.94 108 VAL A O 1
ATOM 867 N N . HIS A 1 109 ? -6.913 -0.843 6.683 1.00 88.38 109 HIS A N 1
ATOM 868 C CA . HIS A 1 109 ? -6.982 0.569 7.072 1.00 88.38 109 HIS A CA 1
ATOM 869 C C . HIS A 1 109 ? -7.170 1.498 5.868 1.00 88.38 109 HIS A C 1
ATOM 871 O O . HIS A 1 109 ? -8.030 2.368 5.919 1.00 88.38 109 HIS A O 1
ATOM 877 N N . ASP A 1 110 ? -6.456 1.272 4.759 1.00 86.81 110 ASP A N 1
ATOM 878 C CA . ASP A 1 110 ? -6.651 2.045 3.521 1.00 86.81 110 ASP A CA 1
ATOM 879 C C . ASP A 1 110 ? -8.089 1.967 2.979 1.00 86.81 110 ASP A C 1
ATOM 881 O O . ASP A 1 110 ? -8.580 2.913 2.366 1.00 86.81 110 ASP A O 1
ATOM 885 N N . LEU A 1 111 ? -8.746 0.814 3.131 1.00 86.56 111 LEU A N 1
ATOM 886 C CA . LEU A 1 111 ? -10.117 0.600 2.658 1.00 86.56 111 LEU A CA 1
ATOM 887 C C . LEU A 1 111 ? -11.156 1.146 3.643 1.00 86.56 111 LEU A C 1
ATOM 889 O O . LEU A 1 111 ? -12.262 1.479 3.233 1.00 86.56 111 LEU A O 1
ATOM 893 N N . ALA A 1 112 ? -10.789 1.241 4.917 1.00 89.75 112 ALA A N 1
ATOM 894 C CA . ALA A 1 112 ? -11.610 1.735 6.013 1.00 89.75 112 ALA A CA 1
ATOM 895 C C . ALA A 1 112 ? -11.328 3.217 6.341 1.00 89.75 112 ALA A C 1
ATOM 897 O O . ALA A 1 112 ? -11.526 3.640 7.475 1.00 89.75 112 ALA A O 1
ATOM 898 N N . VAL A 1 113 ? -10.838 4.000 5.367 1.00 91.81 113 VAL A N 1
ATOM 899 C CA . VAL A 1 113 ? -10.712 5.468 5.497 1.00 91.81 113 VAL A CA 1
ATOM 900 C C . VAL A 1 113 ? -12.089 6.122 5.625 1.00 91.81 113 VAL A C 1
ATOM 902 O O . VAL A 1 113 ? -12.237 7.124 6.317 1.00 91.81 113 VAL A O 1
ATOM 905 N N . ASP A 1 114 ? -13.085 5.549 4.956 1.00 91.94 114 ASP A N 1
ATOM 906 C CA . ASP A 1 114 ? -14.485 5.932 5.083 1.00 91.94 114 ASP A CA 1
ATOM 907 C C . ASP A 1 114 ? -15.074 5.326 6.368 1.00 91.94 114 ASP A C 1
ATOM 909 O O . ASP A 1 114 ? -14.985 4.113 6.592 1.00 91.94 114 ASP A O 1
ATOM 913 N N . GLU A 1 115 ? -15.656 6.177 7.214 1.00 87.12 115 GLU A N 1
ATOM 914 C CA . GLU A 1 115 ? -16.169 5.791 8.529 1.00 87.12 115 GLU A CA 1
ATOM 915 C C . GLU A 1 115 ? -17.360 4.824 8.436 1.00 87.12 115 GLU A C 1
ATOM 917 O O . GLU A 1 115 ? -17.414 3.851 9.191 1.00 87.12 115 GLU A O 1
ATOM 922 N N . ASP A 1 116 ? -18.259 4.995 7.463 1.00 89.56 116 ASP A N 1
ATOM 923 C CA . ASP A 1 116 ? -19.397 4.091 7.264 1.00 89.56 116 ASP A CA 1
ATOM 924 C C . ASP A 1 116 ? -18.922 2.705 6.808 1.00 89.56 116 ASP A C 1
ATOM 926 O O . ASP A 1 116 ? -19.417 1.664 7.268 1.00 89.56 116 ASP A O 1
ATOM 930 N N . VAL A 1 117 ? -17.914 2.670 5.929 1.00 91.00 117 VAL A N 1
ATOM 931 C CA . VAL A 1 117 ? -17.257 1.419 5.527 1.00 91.00 117 VAL A CA 1
ATOM 932 C C . VAL A 1 117 ? -16.579 0.765 6.730 1.00 91.00 117 VAL A C 1
ATOM 934 O O . VAL A 1 117 ? -16.748 -0.440 6.943 1.00 91.00 117 VAL A O 1
ATOM 937 N N . ALA A 1 118 ? -15.853 1.537 7.540 1.00 90.31 118 ALA A N 1
ATOM 938 C CA . ALA A 1 118 ? -15.170 1.045 8.731 1.00 90.31 118 ALA A CA 1
ATOM 939 C C . ALA A 1 118 ? -16.153 0.433 9.739 1.00 90.31 118 ALA A C 1
ATOM 941 O O . ALA A 1 118 ? -15.941 -0.694 10.195 1.00 90.31 118 ALA A O 1
ATOM 942 N N . VAL A 1 119 ? -17.264 1.121 10.028 1.00 91.12 119 VAL A N 1
ATOM 943 C CA . VAL A 1 119 ? -18.327 0.638 10.923 1.00 91.12 119 VAL A CA 1
ATOM 944 C C . VAL A 1 119 ? -18.921 -0.668 10.402 1.00 91.12 119 VAL A C 1
ATOM 946 O O . VAL A 1 119 ? -19.090 -1.621 11.168 1.00 91.12 119 VAL A O 1
ATOM 949 N N . ARG A 1 120 ? -19.192 -0.765 9.096 1.00 92.25 120 ARG A N 1
ATOM 950 C CA . ARG A 1 120 ? -19.758 -1.983 8.503 1.00 92.25 120 ARG A CA 1
ATOM 951 C C . ARG A 1 120 ? -18.795 -3.167 8.574 1.00 92.25 120 ARG A C 1
ATOM 953 O O . ARG A 1 120 ? -19.213 -4.266 8.939 1.00 92.25 120 ARG A O 1
ATOM 960 N N . VAL A 1 121 ? -17.514 -2.946 8.280 1.00 91.62 121 VAL A N 1
ATOM 961 C CA . VAL A 1 121 ? -16.469 -3.974 8.405 1.00 91.62 121 VAL A CA 1
ATOM 962 C C . VAL A 1 121 ? -16.311 -4.407 9.862 1.00 91.62 121 VAL A C 1
ATOM 964 O O . VAL A 1 121 ? -16.272 -5.606 10.138 1.00 91.62 121 VAL A O 1
ATOM 967 N N . ALA A 1 122 ? -16.274 -3.462 10.804 1.00 90.75 122 ALA A N 1
ATOM 968 C CA . ALA A 1 122 ? -16.187 -3.757 12.230 1.00 90.75 122 ALA A CA 1
ATOM 969 C C . ALA A 1 122 ? -17.388 -4.589 12.706 1.00 90.75 122 ALA A C 1
ATOM 971 O O . ALA A 1 122 ? -17.200 -5.607 13.374 1.00 90.75 122 ALA A O 1
ATOM 972 N N . ALA A 1 123 ? -18.609 -4.223 12.305 1.00 90.94 123 ALA A N 1
ATOM 973 C CA . ALA A 1 123 ? -19.817 -4.979 12.621 1.00 90.94 123 ALA A CA 1
ATOM 974 C C . ALA A 1 123 ? -19.768 -6.409 12.055 1.00 90.94 123 ALA A C 1
ATOM 976 O O . ALA A 1 123 ? -20.056 -7.366 12.775 1.00 90.94 123 ALA A O 1
ATOM 977 N N . ASP A 1 124 ? -19.359 -6.582 10.794 1.00 92.94 124 ASP A N 1
ATOM 978 C CA . ASP A 1 124 ? -19.222 -7.903 10.169 1.00 92.94 124 ASP A CA 1
ATOM 979 C C . ASP A 1 124 ? -18.167 -8.772 10.874 1.00 92.94 124 ASP A C 1
ATOM 981 O O . ASP A 1 124 ? -18.376 -9.972 11.073 1.00 92.94 124 ASP A O 1
ATOM 985 N N . VAL A 1 125 ? -17.052 -8.176 11.307 1.00 92.12 125 VAL A N 1
ATOM 986 C CA . VAL A 1 125 ? -16.011 -8.865 12.084 1.00 92.12 125 VAL A CA 1
ATOM 987 C C . VAL A 1 125 ? -16.528 -9.263 13.471 1.00 92.12 125 VAL A C 1
ATOM 989 O O . VAL A 1 125 ? -16.334 -10.410 13.880 1.00 92.12 125 VAL A O 1
ATOM 992 N N . LEU A 1 126 ? -17.226 -8.364 14.171 1.00 92.88 126 LEU A N 1
ATOM 993 C CA . LEU A 1 126 ? -17.784 -8.600 15.509 1.00 92.88 126 LEU A CA 1
ATOM 994 C C . LEU A 1 126 ? -18.928 -9.624 15.522 1.00 92.88 126 LEU A C 1
ATOM 996 O O . LEU A 1 126 ? -19.142 -10.278 16.541 1.00 92.88 126 LEU A O 1
ATOM 1000 N N . ARG A 1 127 ? -19.616 -9.854 14.395 1.00 94.12 127 ARG A N 1
ATOM 1001 C CA . ARG A 1 127 ? -20.591 -10.958 14.264 1.00 94.12 127 ARG A CA 1
ATOM 1002 C C . ARG A 1 127 ? -19.961 -12.345 14.430 1.00 94.12 127 ARG A C 1
ATOM 1004 O O . ARG A 1 127 ? -20.684 -13.323 14.605 1.00 94.12 127 ARG A O 1
ATOM 1011 N N . ARG A 1 128 ? -18.629 -12.466 14.378 1.00 96.12 128 ARG A N 1
ATOM 1012 C CA . ARG A 1 128 ? -17.910 -13.728 14.598 1.00 96.12 128 ARG A CA 1
ATOM 1013 C C . ARG A 1 128 ? -17.597 -13.880 16.095 1.00 96.12 128 ARG A C 1
ATOM 1015 O O . ARG A 1 128 ? -16.686 -13.208 16.583 1.00 96.12 128 ARG A O 1
ATOM 1022 N N . PRO A 1 129 ? -18.255 -14.800 16.829 1.00 91.44 129 PRO A N 1
ATOM 1023 C CA . PRO A 1 129 ? -18.204 -14.827 18.295 1.00 91.44 129 PRO A CA 1
ATOM 1024 C C . PRO A 1 129 ? -16.795 -15.048 18.862 1.00 91.44 129 PRO A C 1
ATOM 1026 O O . PRO A 1 129 ? -16.422 -14.417 19.844 1.00 91.44 129 PRO A O 1
ATOM 1029 N N . ALA A 1 130 ? -15.970 -15.875 18.210 1.00 94.69 130 ALA A N 1
ATOM 1030 C CA . ALA A 1 130 ? -14.586 -16.099 18.633 1.00 94.69 130 ALA A CA 1
ATOM 1031 C C . ALA A 1 130 ? -13.701 -14.844 18.505 1.00 94.69 130 ALA A C 1
ATOM 1033 O O . ALA A 1 130 ? -12.773 -14.664 19.290 1.00 94.69 130 ALA A O 1
ATOM 1034 N N . ILE A 1 131 ? -13.976 -13.975 17.525 1.00 93.38 131 ILE A N 1
ATOM 1035 C CA . ILE A 1 131 ? -13.240 -12.716 17.364 1.00 93.38 131 ILE A CA 1
ATOM 1036 C C . ILE A 1 131 ? -13.722 -11.699 18.389 1.00 93.38 131 ILE A C 1
ATOM 1038 O O . ILE A 1 131 ? -12.889 -11.072 19.031 1.00 93.38 131 ILE A O 1
ATOM 1042 N N . ALA A 1 132 ? -15.037 -11.574 18.579 1.00 91.06 132 ALA A N 1
ATOM 1043 C CA . ALA A 1 132 ? -15.599 -10.683 19.588 1.00 91.06 132 ALA A CA 1
ATOM 1044 C C . ALA A 1 132 ? -15.069 -11.013 20.992 1.00 91.06 132 ALA A C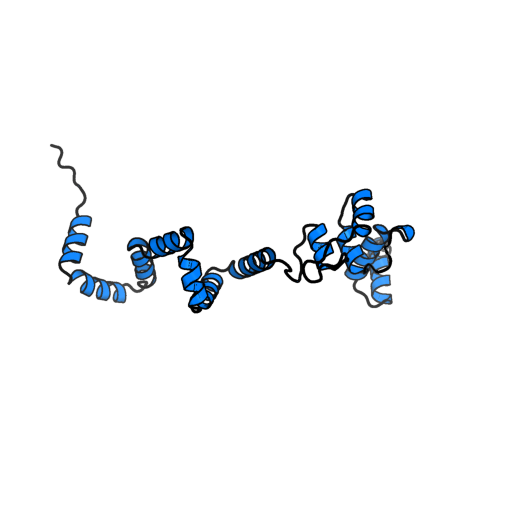 1
ATOM 1046 O O . ALA A 1 132 ? -14.593 -10.119 21.682 1.00 91.06 132 ALA A O 1
ATOM 1047 N N . ALA A 1 133 ? -15.063 -12.294 21.381 1.00 91.81 133 ALA A N 1
ATOM 1048 C CA . ALA A 1 133 ? -14.499 -12.728 22.659 1.00 91.81 133 ALA A CA 1
ATOM 1049 C C . ALA A 1 133 ? -13.019 -12.328 22.792 1.00 91.81 133 ALA A C 1
ATOM 1051 O O . ALA A 1 133 ? -12.650 -11.653 23.746 1.00 91.81 133 ALA A O 1
ATOM 1052 N N . ARG A 1 134 ? -12.197 -12.651 21.784 1.00 92.38 134 ARG A N 1
ATOM 1053 C CA . ARG A 1 134 ? -10.763 -12.325 21.782 1.00 92.38 134 ARG A CA 1
ATOM 1054 C C . ARG A 1 134 ? -10.483 -10.819 21.785 1.00 92.38 134 ARG A C 1
ATOM 1056 O O . ARG A 1 134 ? -9.487 -10.394 22.354 1.00 92.38 134 ARG A O 1
ATOM 1063 N N . LEU A 1 135 ? -11.323 -10.012 21.137 1.00 91.44 135 LEU A N 1
ATOM 1064 C CA . LEU A 1 135 ? -11.214 -8.551 21.172 1.00 91.44 135 LEU A CA 1
ATOM 1065 C C . LEU A 1 135 ? -11.505 -8.005 22.570 1.00 91.44 135 LEU A C 1
ATOM 1067 O O . LEU A 1 135 ? -10.831 -7.084 23.009 1.00 91.44 135 LEU A O 1
ATOM 1071 N N . MET A 1 136 ? -12.470 -8.584 23.286 1.00 91.50 136 MET A N 1
ATOM 1072 C CA . MET A 1 136 ? -12.824 -8.138 24.637 1.00 91.50 136 MET A CA 1
ATOM 1073 C C . MET A 1 136 ? -11.789 -8.530 25.701 1.00 91.50 136 MET A C 1
ATOM 1075 O O . MET A 1 136 ? -11.809 -7.958 26.796 1.00 91.50 136 MET A O 1
ATOM 1079 N N . ASP A 1 137 ? -10.867 -9.446 25.393 1.00 94.75 137 ASP A N 1
ATOM 1080 C CA . ASP A 1 137 ? -9.694 -9.728 26.231 1.00 94.75 137 ASP A CA 1
ATOM 1081 C C . ASP A 1 137 ? -8.694 -8.557 26.236 1.00 94.75 137 ASP A C 1
ATOM 1083 O O . ASP A 1 137 ? -7.971 -8.379 27.217 1.00 94.75 137 ASP A O 1
ATOM 1087 N N . ASP A 1 138 ? -8.689 -7.722 25.191 1.00 94.62 138 ASP A N 1
ATOM 1088 C CA . ASP A 1 138 ? -7.861 -6.519 25.104 1.00 94.62 138 ASP A CA 1
ATOM 1089 C C . ASP A 1 138 ? -8.448 -5.384 25.964 1.00 94.62 138 ASP A C 1
ATOM 1091 O O . ASP A 1 138 ? -9.588 -4.945 25.780 1.00 94.62 138 ASP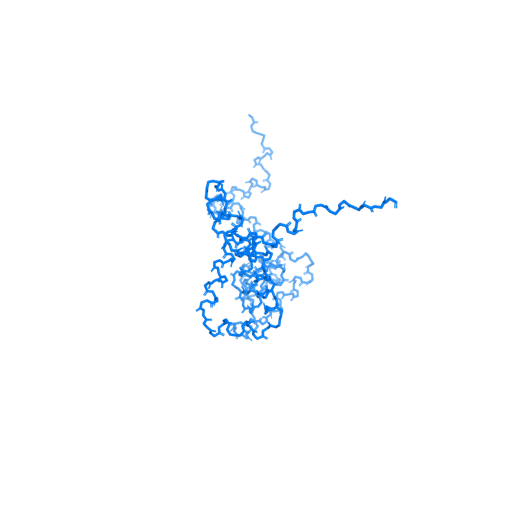 A O 1
ATOM 1095 N N . THR A 1 139 ? -7.658 -4.892 26.923 1.00 94.62 139 THR A N 1
ATOM 1096 C CA . THR A 1 139 ? -8.067 -3.834 27.857 1.00 94.62 139 THR A CA 1
ATOM 1097 C C . THR A 1 139 ? -8.417 -2.524 27.153 1.00 94.62 139 THR A C 1
ATOM 1099 O O . THR A 1 139 ? -9.387 -1.880 27.549 1.00 94.62 139 THR A O 1
ATOM 1102 N N . ALA A 1 140 ? -7.670 -2.128 26.119 1.00 92.31 140 ALA A N 1
ATOM 1103 C CA . ALA A 1 140 ? -7.899 -0.867 25.419 1.00 92.31 140 ALA A CA 1
ATOM 1104 C C . ALA A 1 140 ? -9.195 -0.926 24.604 1.00 92.31 140 ALA A C 1
ATOM 1106 O O . ALA A 1 140 ? -10.000 0.004 24.646 1.00 92.31 140 ALA A O 1
ATOM 1107 N N . VAL A 1 141 ? -9.448 -2.055 23.932 1.00 92.44 141 VAL A N 1
ATOM 1108 C CA . VAL A 1 141 ? -10.716 -2.286 23.219 1.00 92.44 141 VAL A CA 1
ATOM 1109 C C . VAL A 1 141 ? -11.886 -2.281 24.197 1.00 92.44 141 VAL A C 1
ATOM 1111 O O . VAL A 1 141 ? -12.899 -1.627 23.951 1.00 92.44 141 VAL A O 1
ATOM 1114 N N . ARG A 1 142 ? -11.747 -2.965 25.339 1.00 91.81 142 ARG A N 1
ATOM 1115 C CA . ARG A 1 142 ? -12.792 -3.010 26.367 1.00 91.81 142 ARG A CA 1
ATOM 1116 C C . ARG A 1 142 ? -13.112 -1.620 26.917 1.00 91.81 142 ARG A C 1
ATOM 1118 O O . ARG A 1 142 ? -14.286 -1.304 27.088 1.00 91.81 142 ARG A O 1
ATOM 1125 N N . GLN A 1 143 ? -12.090 -0.803 27.174 1.00 90.12 143 GLN A N 1
ATOM 1126 C CA . GLN A 1 143 ? -12.256 0.585 27.609 1.00 90.12 143 GLN A CA 1
ATOM 1127 C C . GLN A 1 143 ? -12.958 1.423 26.540 1.00 90.12 143 GLN A C 1
ATOM 1129 O O . GLN A 1 143 ? -13.970 2.039 26.849 1.00 90.12 143 GLN A O 1
ATOM 1134 N N . ALA A 1 144 ? -12.520 1.355 25.280 1.00 89.81 144 ALA A N 1
ATOM 1135 C CA . ALA A 1 144 ? -13.145 2.095 24.183 1.00 89.81 144 ALA A CA 1
ATOM 1136 C C . ALA A 1 144 ? -14.631 1.733 23.993 1.00 89.81 144 ALA A C 1
ATOM 1138 O O . ALA A 1 144 ? -15.468 2.608 23.780 1.00 89.81 144 ALA A O 1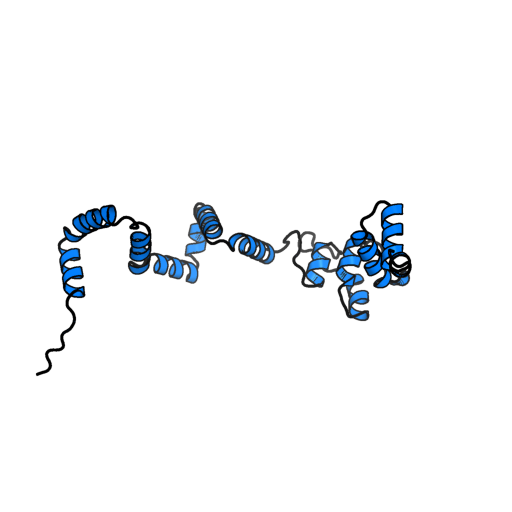
ATOM 1139 N N . VAL A 1 145 ? -14.988 0.449 24.118 1.00 88.88 145 VAL A N 1
ATOM 1140 C CA . VAL A 1 145 ? -16.391 0.005 24.068 1.00 88.88 145 VAL A CA 1
ATOM 1141 C C . VAL A 1 145 ? -17.177 0.504 25.281 1.00 88.88 145 VAL A C 1
ATOM 1143 O O . VAL A 1 145 ? -18.318 0.933 25.125 1.00 88.88 145 VAL A O 1
ATOM 1146 N N . ALA A 1 146 ? -16.596 0.457 26.483 1.00 88.50 146 ALA A N 1
ATOM 1147 C CA . ALA A 1 146 ? -17.241 0.971 27.689 1.00 88.50 146 ALA A CA 1
ATOM 1148 C C . ALA A 1 146 ? -17.479 2.486 27.599 1.00 88.50 146 ALA A C 1
ATOM 1150 O O . ALA A 1 146 ? -18.565 2.956 27.939 1.00 88.50 146 ALA A O 1
ATOM 1151 N N . ASP A 1 147 ? -16.505 3.229 27.073 1.00 85.62 147 ASP A N 1
ATOM 1152 C CA . ASP A 1 147 ? -16.614 4.659 26.809 1.00 85.62 147 ASP A CA 1
ATOM 1153 C C . ASP A 1 147 ? -17.725 4.941 25.796 1.00 85.62 147 ASP A C 1
ATOM 1155 O O . ASP A 1 147 ? -18.628 5.713 26.098 1.00 85.62 147 ASP A O 1
ATOM 1159 N N . ALA A 1 148 ? -17.763 4.229 24.665 1.00 82.88 148 ALA A N 1
ATOM 1160 C CA . ALA A 1 148 ? -18.826 4.364 23.664 1.00 82.88 148 ALA A CA 1
ATOM 1161 C C . ALA A 1 148 ? -20.234 4.016 24.196 1.00 82.88 148 ALA A C 1
ATOM 1163 O O . ALA A 1 148 ? -21.245 4.416 23.618 1.00 82.88 148 ALA A O 1
ATOM 1164 N N . GLN A 1 149 ? -20.329 3.265 25.297 1.00 84.00 149 GLN A N 1
ATOM 1165 C CA . GLN A 1 149 ? -21.594 2.935 25.956 1.00 84.00 149 GLN A CA 1
ATOM 1166 C C . GLN A 1 149 ? -22.034 3.960 27.007 1.00 84.00 149 GLN A C 1
ATOM 1168 O O . GLN A 1 149 ? -23.144 3.816 27.537 1.00 84.00 149 GLN A O 1
ATOM 1173 N N . LYS A 1 150 ? -21.214 4.975 27.309 1.00 87.62 150 LYS A N 1
ATOM 1174 C CA . LYS A 1 150 ? -21.572 6.027 28.264 1.00 87.62 150 LYS A CA 1
ATOM 1175 C C . LYS A 1 150 ? -22.863 6.746 27.847 1.00 87.62 150 LYS A C 1
ATOM 1177 O O . LYS A 1 150 ? -23.162 6.851 26.652 1.00 87.62 150 LYS A O 1
ATOM 1182 N N . PRO A 1 151 ? -23.645 7.248 28.820 1.00 74.25 151 PRO A N 1
ATOM 1183 C CA . PRO A 1 151 ? -24.912 7.920 28.546 1.00 74.25 151 PRO A CA 1
ATOM 1184 C C . PRO A 1 151 ? -24.766 9.118 27.605 1.00 74.25 151 PRO A C 1
ATOM 1186 O O . PRO A 1 151 ? -25.641 9.323 26.774 1.00 74.25 151 PRO A O 1
ATOM 1189 N N . GLU A 1 152 ? -23.654 9.852 27.696 1.00 76.06 152 GLU A N 1
ATOM 1190 C CA . GLU A 1 152 ? -23.343 11.025 26.866 1.00 76.06 152 GLU A CA 1
ATOM 1191 C C . GLU A 1 152 ? -23.366 10.687 25.365 1.00 76.06 152 GLU A C 1
ATOM 1193 O O . GLU A 1 152 ? -24.157 11.249 24.611 1.00 76.06 152 GLU A O 1
ATOM 1198 N N . HIS A 1 153 ? -22.608 9.675 24.934 1.00 70.56 153 HIS A N 1
ATOM 1199 C CA . HIS A 1 153 ? -22.575 9.258 23.526 1.00 70.56 153 HIS A CA 1
ATOM 1200 C C . HIS A 1 153 ? -23.885 8.611 23.057 1.00 70.56 153 HIS A C 1
ATOM 1202 O O . HIS A 1 153 ? -24.258 8.708 21.885 1.00 70.56 153 HIS A O 1
ATOM 1208 N N . ARG A 1 154 ? -24.628 7.968 23.969 1.00 67.12 154 ARG A N 1
ATOM 1209 C CA . ARG A 1 154 ? -25.976 7.459 23.674 1.00 67.12 154 ARG A CA 1
ATOM 1210 C C . ARG A 1 154 ? -26.977 8.596 23.476 1.00 67.12 154 ARG A C 1
ATOM 1212 O O . ARG A 1 154 ? -27.820 8.493 22.589 1.00 67.12 154 ARG A O 1
ATOM 1219 N N . ALA A 1 155 ? -26.881 9.665 24.262 1.00 68.88 155 ALA A N 1
ATOM 1220 C CA . ALA A 1 155 ? -27.719 10.849 24.123 1.00 68.88 155 ALA A CA 1
ATOM 1221 C C . ALA A 1 155 ? -27.439 11.574 22.798 1.00 68.88 155 ALA A C 1
ATOM 1223 O O . ALA A 1 155 ? -28.385 11.897 22.089 1.00 68.88 155 ALA A O 1
ATOM 1224 N N . GLU A 1 156 ? -26.172 11.725 22.403 1.00 66.81 156 GLU A N 1
ATOM 1225 C CA . GLU A 1 156 ? -25.788 12.285 21.096 1.00 66.81 156 GLU A CA 1
ATOM 1226 C C . GLU A 1 156 ? -26.313 11.448 19.917 1.00 66.81 156 GLU A C 1
ATOM 1228 O O . GLU A 1 156 ? -26.820 11.990 18.932 1.00 66.81 156 GLU A O 1
ATOM 1233 N N . ALA A 1 157 ? -26.232 10.114 20.005 1.00 63.88 157 ALA A N 1
ATOM 1234 C CA . ALA A 1 157 ? -26.780 9.224 18.983 1.00 63.88 157 ALA A CA 1
ATOM 1235 C C . ALA A 1 157 ? -28.311 9.349 18.875 1.00 63.88 157 ALA A C 1
ATOM 1237 O O . ALA A 1 157 ? -28.852 9.370 17.769 1.00 63.88 157 ALA A O 1
ATOM 1238 N N . VAL A 1 158 ? -29.004 9.474 20.012 1.00 66.56 158 VAL A N 1
ATOM 1239 C CA . VAL A 1 158 ? -30.451 9.730 20.057 1.00 66.56 158 VAL A CA 1
ATOM 1240 C C . VAL A 1 158 ? -30.781 11.110 19.483 1.00 66.56 158 VAL A C 1
ATOM 1242 O O . VAL A 1 158 ? -31.702 11.211 18.683 1.00 66.56 158 VAL A O 1
ATOM 1245 N N . GLN A 1 159 ? -30.015 12.154 19.806 1.00 64.38 159 GLN A N 1
ATOM 1246 C CA . GLN A 1 159 ? -30.208 13.502 19.257 1.00 64.38 159 GLN A CA 1
ATOM 1247 C C . GLN A 1 159 ? -30.064 13.534 17.730 1.00 64.38 159 GLN A C 1
ATOM 1249 O O . GLN A 1 159 ? -30.892 14.141 17.061 1.00 64.38 159 GLN A O 1
ATOM 1254 N N . ARG A 1 160 ? -29.090 12.815 17.156 1.00 60.88 160 ARG A N 1
ATOM 1255 C CA . ARG A 1 160 ? -28.943 12.669 15.692 1.00 60.88 160 ARG A CA 1
ATOM 1256 C C . ARG A 1 160 ? -30.132 11.973 15.017 1.00 60.88 160 ARG A C 1
ATOM 1258 O O . ARG A 1 160 ? -30.418 12.232 13.854 1.00 60.88 160 ARG A O 1
ATOM 1265 N N . LEU A 1 161 ? -30.822 11.081 15.727 1.00 59.41 161 LEU A N 1
ATOM 1266 C CA . LEU A 1 161 ? -32.052 10.430 15.255 1.00 59.41 161 LEU A CA 1
ATOM 1267 C C . LEU A 1 161 ? -33.279 11.349 15.351 1.00 59.41 161 LEU A C 1
ATOM 1269 O O . LEU A 1 161 ? -34.262 11.144 14.640 1.00 59.41 161 LEU A O 1
ATOM 1273 N N . VAL A 1 162 ? -33.220 12.369 16.204 1.00 64.38 162 VAL A N 1
ATOM 1274 C CA . VAL A 1 162 ? -34.278 13.355 16.422 1.00 64.38 162 VAL A CA 1
ATOM 1275 C C . VAL A 1 162 ? -33.981 14.601 15.576 1.00 64.38 162 VAL A C 1
ATOM 1277 O O . VAL A 1 162 ? -33.661 15.669 16.081 1.00 64.38 162 VAL A O 1
ATOM 1280 N N . HIS A 1 163 ? -34.069 14.456 14.252 1.00 58.84 163 HIS A N 1
ATOM 1281 C CA . HIS A 1 163 ? -34.011 15.582 13.304 1.00 58.84 163 HIS A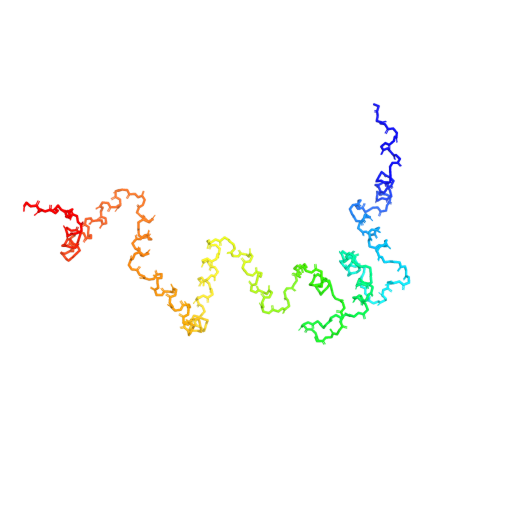 CA 1
ATOM 1282 C C . HIS A 1 163 ? -35.402 16.109 12.894 1.00 58.84 163 HIS A C 1
ATOM 1284 O O . HIS A 1 163 ? -35.508 16.967 12.022 1.00 58.84 163 HIS A O 1
ATOM 1290 N N . ASP A 1 164 ? -36.466 15.608 13.525 1.00 70.81 164 ASP A N 1
ATOM 1291 C CA . ASP A 1 164 ? -37.848 16.061 13.346 1.00 70.81 164 ASP A CA 1
ATOM 1292 C C . ASP A 1 164 ? -38.393 16.554 14.692 1.00 70.81 164 ASP A C 1
ATOM 1294 O O . ASP A 1 164 ? -38.589 15.759 15.616 1.00 70.81 164 ASP A O 1
ATOM 1298 N N . ASP A 1 165 ? -38.659 17.857 14.789 1.00 66.75 165 ASP A N 1
ATOM 1299 C CA . ASP A 1 165 ? -39.158 18.533 15.995 1.00 66.75 165 ASP A CA 1
ATOM 1300 C C . ASP A 1 165 ? -40.492 17.952 16.499 1.00 66.75 165 ASP A C 1
ATOM 1302 O O . ASP A 1 165 ? -40.779 17.950 17.699 1.00 66.75 165 ASP A O 1
ATOM 1306 N N . THR A 1 166 ? -41.301 17.385 15.602 1.00 68.88 166 THR A N 1
ATOM 1307 C CA . THR A 1 166 ? -42.583 16.758 15.949 1.00 68.88 166 THR A CA 1
ATOM 1308 C C . THR A 1 166 ? -42.365 15.392 16.598 1.00 68.88 166 THR A C 1
ATOM 1310 O O . THR A 1 166 ? -43.018 15.046 17.589 1.00 68.88 166 THR A O 1
ATOM 1313 N N . ALA A 1 167 ? -41.416 14.613 16.071 1.00 64.62 167 ALA A N 1
ATOM 1314 C CA . ALA A 1 167 ? -40.992 13.355 16.679 1.00 64.62 167 ALA A CA 1
ATOM 1315 C C . ALA A 1 167 ? -40.271 13.607 18.015 1.00 64.62 167 ALA A C 1
ATOM 1317 O O . ALA A 1 167 ? -40.522 12.892 18.990 1.00 64.62 167 ALA A O 1
ATOM 1318 N N . ALA A 1 168 ? -39.462 14.669 18.085 1.00 67.19 168 ALA A N 1
ATOM 1319 C CA . ALA A 1 168 ? -38.775 15.128 19.288 1.00 67.19 168 ALA A CA 1
ATOM 1320 C C . ALA A 1 168 ? -39.756 15.395 20.431 1.00 67.19 168 ALA A C 1
ATOM 1322 O O . ALA A 1 168 ? -39.637 14.804 21.504 1.00 67.19 168 ALA A O 1
ATOM 1323 N N . ALA A 1 169 ? -40.772 16.226 20.180 1.00 70.00 169 ALA A N 1
ATOM 1324 C CA . ALA A 1 169 ? -41.753 16.624 21.185 1.00 70.00 169 ALA A CA 1
ATOM 1325 C C . ALA A 1 169 ? -42.512 15.421 21.768 1.00 70.00 169 ALA A C 1
ATOM 1327 O O . ALA A 1 169 ? -42.760 15.355 22.975 1.00 70.00 169 ALA A O 1
ATOM 1328 N N . LYS A 1 170 ? -42.845 14.431 20.931 1.00 70.88 170 LYS A N 1
ATOM 1329 C CA . LYS A 1 170 ? -43.552 13.222 21.371 1.00 70.88 170 LYS A CA 1
ATOM 1330 C C . LYS A 1 170 ? -42.672 12.320 22.240 1.00 70.88 170 LYS A C 1
ATOM 1332 O O . LYS A 1 170 ? -43.128 11.851 23.282 1.00 70.88 170 LYS A O 1
ATOM 1337 N N . VAL A 1 171 ? -41.414 12.120 21.847 1.00 73.44 171 VAL A N 1
ATOM 1338 C CA . VAL A 1 171 ? -40.444 11.335 22.627 1.00 73.44 171 VAL A CA 1
ATOM 1339 C C . VAL A 1 171 ? -40.138 12.024 23.959 1.00 73.44 171 VAL A C 1
ATOM 1341 O O . VAL A 1 171 ? -40.163 11.371 24.999 1.00 73.44 171 VAL A O 1
ATOM 1344 N N . VAL A 1 172 ? -39.935 13.344 23.957 1.00 75.44 172 VAL A N 1
ATOM 1345 C CA . VAL A 1 172 ? -39.693 14.137 25.173 1.00 75.44 172 VAL A CA 1
ATOM 1346 C C . VAL A 1 172 ? -40.887 14.068 26.127 1.00 75.44 172 VAL A C 1
ATOM 1348 O O . VAL A 1 172 ? -40.688 13.855 27.319 1.00 75.44 172 VAL A O 1
ATOM 1351 N N . SER A 1 173 ? -42.123 14.151 25.621 1.00 74.00 173 SER A N 1
ATOM 1352 C CA . SER A 1 173 ? -43.348 13.959 26.417 1.00 74.00 173 SER A CA 1
ATOM 1353 C C . SER A 1 173 ? -43.332 12.634 27.189 1.00 74.00 173 SER A C 1
ATOM 1355 O O . SER A 1 173 ? -43.590 12.607 28.393 1.00 74.00 173 SER A O 1
ATOM 1357 N N . ASP A 1 174 ? -43.014 11.527 26.517 1.00 75.88 174 ASP A N 1
ATOM 1358 C CA . ASP A 1 174 ? -42.996 10.210 27.160 1.00 75.88 174 ASP A CA 1
ATOM 1359 C C . ASP A 1 174 ? -41.803 10.036 28.116 1.00 75.88 174 ASP A C 1
ATOM 1361 O O . ASP A 1 174 ? -41.920 9.352 29.136 1.00 75.88 174 ASP A O 1
ATOM 1365 N N . VAL A 1 175 ? -40.676 10.699 27.847 1.00 78.62 175 VAL A N 1
ATOM 1366 C CA . VAL A 1 175 ? -39.497 10.706 28.726 1.00 78.62 175 VAL A CA 1
ATOM 1367 C C . VAL A 1 175 ? -39.741 11.531 29.996 1.00 78.62 175 VAL A C 1
ATOM 1369 O O . VAL A 1 175 ? -39.442 11.052 31.090 1.00 78.62 175 VAL A O 1
ATOM 1372 N N . LEU A 1 176 ? -40.346 12.718 29.885 1.00 79.31 176 LEU A N 1
ATOM 1373 C CA . LEU A 1 176 ? -40.679 13.599 31.014 1.00 79.31 176 LEU A CA 1
ATOM 1374 C C . LEU A 1 176 ? -41.821 13.062 31.887 1.00 79.31 176 LEU A C 1
ATOM 1376 O O . LEU A 1 176 ? -41.969 13.469 33.034 1.00 79.31 176 LEU A O 1
ATOM 1380 N N . ARG A 1 177 ? -42.608 12.095 31.405 1.00 81.44 177 ARG A N 1
ATOM 1381 C CA . ARG A 1 177 ? -43.562 11.364 32.258 1.00 81.44 177 ARG A CA 1
ATOM 1382 C C . ARG A 1 177 ? -42.883 10.463 33.289 1.00 81.44 177 ARG A C 1
ATOM 1384 O O . ARG A 1 177 ? -43.552 9.973 34.196 1.00 81.44 177 ARG A O 1
ATOM 1391 N N . ARG A 1 178 ? -41.574 10.218 33.170 1.00 85.19 178 ARG A N 1
ATOM 1392 C CA . ARG A 1 178 ? -40.815 9.416 34.135 1.00 85.19 178 ARG A CA 1
ATOM 1393 C C . ARG A 1 178 ? -40.381 10.334 35.286 1.00 85.19 178 ARG A C 1
ATOM 1395 O O . ARG A 1 178 ? -39.548 11.210 35.058 1.00 85.19 178 ARG A O 1
ATOM 1402 N N . PRO A 1 179 ? -40.893 10.138 36.515 1.00 78.94 179 PRO A N 1
ATOM 1403 C CA . PRO A 1 179 ? -40.747 11.112 37.600 1.00 78.94 179 PRO A CA 1
ATOM 1404 C C . PRO A 1 179 ? -39.286 11.391 37.974 1.00 78.94 179 PRO A C 1
ATOM 1406 O O . PRO A 1 179 ? -38.928 12.534 38.231 1.00 78.94 179 PRO A O 1
ATOM 1409 N N . GLU A 1 180 ? -38.413 10.383 37.923 1.00 80.31 180 GLU A N 1
ATOM 1410 C CA . GLU A 1 180 ? -36.982 10.573 38.196 1.00 80.31 180 GLU A CA 1
ATOM 1411 C C . GLU A 1 180 ? -36.237 11.339 37.098 1.00 80.31 180 GLU A C 1
ATOM 1413 O O . GLU A 1 180 ? -35.245 12.006 37.381 1.00 80.31 180 GLU A O 1
ATOM 1418 N N . VAL A 1 181 ? -36.692 11.242 35.846 1.00 79.00 181 VAL A N 1
ATOM 1419 C CA . VAL A 1 181 ? -36.090 11.975 34.725 1.00 79.00 181 VAL A CA 1
ATOM 1420 C C . VAL A 1 181 ? -36.558 13.424 34.753 1.00 79.00 181 VAL A C 1
ATOM 1422 O O . VAL A 1 181 ? -35.734 14.322 34.641 1.00 79.00 181 VAL A O 1
ATOM 1425 N N . ALA A 1 182 ? -37.851 13.653 34.995 1.00 77.25 182 ALA A N 1
ATOM 1426 C CA . ALA A 1 182 ? -38.407 14.991 35.174 1.00 77.25 182 ALA A CA 1
ATOM 1427 C C . ALA A 1 182 ? -37.733 15.748 36.326 1.00 77.25 182 ALA A C 1
ATOM 1429 O O . ALA A 1 182 ? -37.356 16.902 36.156 1.00 77.25 182 ALA A O 1
ATOM 1430 N N . ALA A 1 183 ? -37.527 15.085 37.469 1.00 76.81 183 ALA A N 1
ATOM 1431 C CA . ALA A 1 183 ? -36.842 15.679 38.616 1.00 76.81 183 ALA A CA 1
ATOM 1432 C C . ALA A 1 183 ? -35.383 16.055 38.307 1.00 76.81 183 ALA A C 1
ATOM 1434 O O . ALA A 1 183 ? -34.894 17.063 38.804 1.00 76.81 183 ALA A O 1
ATOM 1435 N N . ARG A 1 184 ? -34.693 15.262 37.478 1.00 77.25 184 ARG A N 1
ATOM 1436 C CA . ARG A 1 184 ? -33.295 15.503 37.098 1.00 77.25 184 ARG A CA 1
ATOM 1437 C C . ARG A 1 184 ? -33.161 16.637 36.081 1.00 77.25 184 ARG A C 1
ATOM 1439 O O . ARG A 1 184 ? -32.334 17.511 36.277 1.00 77.25 184 ARG A O 1
ATOM 1446 N N . VAL A 1 185 ? -34.028 16.670 35.067 1.00 77.19 185 VAL A N 1
ATOM 1447 C CA . VAL A 1 185 ? -34.081 17.764 34.078 1.00 77.19 185 VAL A CA 1
ATOM 1448 C C . VAL A 1 185 ? -34.443 19.093 34.747 1.00 77.19 185 VAL A C 1
ATOM 1450 O O . VAL A 1 185 ? -33.802 20.101 34.487 1.00 77.19 185 VAL A O 1
ATOM 1453 N N . ALA A 1 186 ? -35.419 19.095 35.661 1.00 76.69 186 ALA A N 1
ATOM 1454 C CA . ALA A 1 186 ? -35.811 20.301 36.391 1.00 76.69 186 ALA A CA 1
ATOM 1455 C C . ALA A 1 186 ? -34.714 20.834 37.334 1.00 76.69 186 ALA A C 1
ATOM 1457 O O . ALA A 1 186 ? -34.712 22.022 37.645 1.00 76.69 186 ALA A O 1
ATOM 1458 N N . ALA A 1 187 ? -33.810 19.968 37.804 1.00 74.25 187 ALA A N 1
ATOM 1459 C CA . ALA A 1 187 ? -32.660 20.365 38.612 1.00 74.25 187 ALA A CA 1
ATOM 1460 C C . ALA A 1 187 ? -31.525 20.965 37.762 1.00 74.25 187 ALA A C 1
ATOM 1462 O O . ALA A 1 187 ? -30.868 21.891 38.224 1.00 74.25 187 ALA A O 1
ATOM 1463 N N . ASP A 1 188 ? -31.327 20.477 36.532 1.00 69.88 188 ASP A N 1
ATOM 1464 C CA . ASP A 1 188 ? -30.331 21.014 35.590 1.00 69.88 188 ASP A CA 1
ATOM 1465 C C . ASP A 1 188 ? -30.745 22.384 35.002 1.00 69.88 188 ASP A C 1
ATOM 1467 O O . ASP A 1 188 ? -29.885 23.200 34.682 1.00 69.88 188 ASP A O 1
ATOM 1471 N N . ASP A 1 189 ? -32.052 22.664 34.895 1.00 63.09 189 ASP A N 1
ATOM 1472 C CA . ASP A 1 189 ? -32.614 23.922 34.359 1.00 63.09 189 ASP A CA 1
ATOM 1473 C C . ASP A 1 189 ? -32.651 25.088 35.371 1.00 63.09 189 ASP A C 1
ATOM 1475 O O . ASP A 1 189 ? -33.159 26.167 35.054 1.00 63.09 189 ASP A O 1
ATOM 1479 N N . TYR A 1 190 ? -32.134 24.906 36.591 1.00 49.84 190 TYR A N 1
ATOM 1480 C CA . TYR A 1 190 ? -32.030 25.988 37.571 1.00 49.84 190 TYR A CA 1
ATOM 1481 C C . TYR A 1 190 ? -30.675 26.697 37.400 1.00 49.84 190 TYR A C 1
ATOM 1483 O O . TYR A 1 190 ? -29.661 26.177 37.867 1.00 49.84 190 TYR A O 1
ATOM 1491 N N . PRO A 1 191 ? -30.599 27.870 36.737 1.00 53.34 191 PRO A N 1
ATOM 1492 C CA . PRO A 1 191 ? -29.375 28.653 36.748 1.00 53.34 191 PRO A CA 1
ATOM 1493 C C . PRO A 1 191 ? -29.056 29.009 38.198 1.00 53.34 191 PRO A C 1
ATOM 1495 O O . PRO A 1 191 ? -29.910 29.537 38.917 1.00 53.34 191 PRO A O 1
ATOM 1498 N N . ASP A 1 192 ? -27.832 28.695 38.611 1.00 52.09 192 ASP A N 1
ATOM 1499 C CA . ASP A 1 192 ? -27.258 29.066 39.899 1.00 52.09 192 ASP A CA 1
ATOM 1500 C C . ASP A 1 192 ? -27.158 30.599 39.955 1.00 52.09 192 ASP A C 1
ATOM 1502 O O . ASP A 1 192 ? -26.146 31.212 39.614 1.00 52.09 192 ASP A O 1
ATOM 1506 N N . TYR A 1 193 ? -28.274 31.255 40.274 1.00 49.75 193 TYR A N 1
ATOM 1507 C CA . TYR A 1 193 ? -28.265 32.640 40.706 1.00 49.75 193 TYR A CA 1
ATOM 1508 C C . TYR A 1 193 ? -27.702 32.631 42.118 1.00 49.75 193 TYR A C 1
ATOM 1510 O O . TYR A 1 193 ? -28.437 32.487 43.094 1.00 49.75 193 TYR A O 1
ATOM 1518 N N . ASP A 1 194 ? -26.381 32.763 42.177 1.00 45.62 194 ASP A N 1
ATOM 1519 C CA . ASP A 1 194 ? -25.599 33.051 43.368 1.00 45.62 194 ASP A CA 1
ATOM 1520 C C . ASP A 1 194 ? -26.212 34.274 44.076 1.00 45.62 194 ASP A C 1
ATOM 1522 O O . ASP A 1 194 ? -25.982 35.434 43.720 1.00 45.62 194 ASP A O 1
ATOM 1526 N N . LEU A 1 195 ? -27.097 34.010 45.041 1.00 51.66 195 LEU A N 1
ATOM 1527 C CA . LEU A 1 195 ? -27.659 35.000 45.952 1.00 51.66 195 LEU A CA 1
ATOM 1528 C C . LEU A 1 195 ? -26.606 35.315 47.019 1.00 51.66 195 LEU A C 1
ATOM 1530 O O . LEU A 1 195 ? -26.762 34.967 48.188 1.00 51.66 195 LEU A O 1
ATOM 1534 N N . ALA A 1 196 ? -25.531 35.985 46.611 1.00 44.28 196 ALA A N 1
ATOM 1535 C CA . ALA A 1 196 ? -24.627 36.670 47.522 1.00 44.28 196 ALA A CA 1
ATOM 1536 C C . ALA A 1 196 ? -25.139 38.105 47.735 1.00 44.28 196 ALA A C 1
ATOM 1538 O O . ALA A 1 196 ? -24.904 38.997 46.917 1.00 44.28 196 ALA A O 1
ATOM 1539 N N . ALA A 1 197 ? -25.880 38.293 48.829 1.00 43.28 197 ALA A N 1
ATOM 1540 C CA . ALA A 1 197 ? -26.160 39.589 49.449 1.00 43.28 197 ALA A CA 1
ATOM 1541 C C . ALA A 1 197 ? -25.235 39.795 50.653 1.00 43.28 197 ALA A C 1
ATOM 1543 O O . ALA A 1 197 ? -24.969 38.795 51.361 1.00 43.28 197 ALA A O 1
#

Sequence (197 aa):
MVHEDELFGVRASLQIYADDIGLSLSTVLNYRFASHRWPAARRREGVSHKVHTILASIQDETERFEAIGAPPVDDVTGTRRWTTNLAKKRVGRRPDRPGTVQEKVDRVHDLAVDEDVAVRVAADVLRRPAIAARLMDDTAVRQAVADAQKPEHRAEAVQRLVHDDTAAAKVVSDVLRRPEVAARVAADDYPDYDLAA